Protein AF-A0A3N5KII8-F1 (afdb_monomer)

Solvent-accessible surface area (backbone atoms only — not comparable to full-atom values): 12451 Å² total; per-residue (Å²): 126,67,61,51,74,49,76,79,67,95,60,71,32,81,43,66,69,42,75,47,80,47,78,45,80,48,78,70,75,48,68,50,87,69,40,55,77,58,74,42,82,42,83,49,99,58,15,34,40,37,30,37,74,36,68,76,38,79,44,65,54,26,42,40,39,37,46,72,75,70,85,56,48,64,67,49,44,49,52,45,50,73,50,39,64,62,34,50,48,54,39,49,51,52,50,50,53,52,28,63,75,71,70,50,87,75,55,72,68,54,56,50,53,47,48,51,28,58,48,47,22,50,55,44,25,59,62,32,30,83,77,44,58,54,69,57,21,44,51,54,19,47,52,54,24,46,50,48,44,26,59,51,33,29,76,77,81,26,56,69,55,12,55,52,55,52,32,47,41,43,43,49,34,53,45,52,52,48,51,34,69,73,41,82,97,41,32,69,60,52,52,51,52,53,50,52,52,51,50,51,52,50,49,66,74,44,70,83,60,65,62,68,74,75,69,54,74,76,83,76,85,126

Sequence (222 aa):
LESWRYNFGGAVSQVKDFNLRMTTNFKRIDFPDDTLSPSEKRETAAGWELVWNYKNLVSGFQIGLKMPERLQPGPVAGKISLFAPVSLFFFFFLMLIITTMRGIELHPMNYFFLAAAFFSFHLLVAYLVDHISIHAAFAISSAVSILLVISYLRLVVGLRFAAVEAGLAQLIYLVLFSYAFFLEGFTGLAITIGSILTLFVVMQMTGRIRWADKFAAPPGKH

Mean predicted aligned error: 12.12 Å

Foldseek 3Di:
DFKDWAFQDDAKHKDAFDKDKDDDQDADKDWDPLADAAPDWDADPRYIIGMHTDRIDTGRGIHMIGDPDDPPQQVLLVVLLVCLVVLLVLLVVQVVLVCLVVVNDDDVVLSVQLVVLLVQLSVQLNVCVVVDPSVVSNVVSLVSSLCSQQVSVCVRPRNVCSCPVSSVSSCVSRRVLSVLSVVPPCNVVVSVVSVVVSVVVSCVVCVPPPVCVSPDDDPDDD

Radius of gyration: 26.72 Å; Cα contacts (8 Å, |Δi|>4): 259; chains: 1; bounding box: 51×38×90 Å

Secondary structure (DSSP, 8-state):
--EEEE---SS-EEEEEEEEEEE-S-S--B--TTBPPPSEEEE-SSSEEEEEEEEEEEES-BEEEEPP----HHHHHHHHHHTHHHHHHHHHHHHHHHHHHHT----HHHHHHHHHHHHHHHHHHHHHTTTS-HHHHHHHHHHHHHHHHHHHHHHHT-HHIIIIIIHHHHIIIIIIHHHGGGSTTTHHHHHHHHHHHHHHHHHHHHTT--HHHHHPPPPP--

Structure (mmCIF, N/CA/C/O backbone):
data_AF-A0A3N5KII8-F1
#
_entry.id   AF-A0A3N5KII8-F1
#
loop_
_atom_site.group_PDB
_atom_site.id
_atom_site.type_symbol
_atom_site.label_atom_id
_atom_site.label_alt_id
_atom_site.label_comp_id
_atom_site.label_asym_id
_atom_site.label_entity_id
_atom_site.label_seq_id
_atom_site.pdbx_PDB_ins_code
_atom_site.Cartn_x
_atom_site.Cartn_y
_atom_site.Cartn_z
_atom_site.occupancy
_atom_site.B_iso_or_equiv
_atom_site.auth_seq_id
_atom_site.auth_comp_id
_atom_site.auth_asym_id
_atom_site.auth_atom_id
_atom_site.pdbx_PDB_model_num
ATOM 1 N N . LEU A 1 1 ? 20.808 -0.135 -18.515 1.00 55.31 1 LEU A N 1
ATOM 2 C CA . LEU A 1 1 ? 20.647 0.353 -19.903 1.00 55.31 1 LEU A CA 1
ATOM 3 C C . LEU A 1 1 ? 19.155 0.441 -20.169 1.00 55.31 1 LEU A C 1
ATOM 5 O O . LEU A 1 1 ? 18.521 -0.599 -20.261 1.00 55.31 1 LEU A O 1
ATOM 9 N N . GLU A 1 2 ? 18.602 1.651 -20.178 1.00 64.50 2 GLU A N 1
ATOM 10 C CA . GLU A 1 2 ? 17.148 1.887 -20.275 1.00 64.50 2 GLU A CA 1
ATOM 11 C C . GLU A 1 2 ? 16.658 1.879 -21.730 1.00 64.50 2 GLU A C 1
ATOM 13 O O . GLU A 1 2 ? 15.588 1.364 -22.046 1.00 64.50 2 GLU A O 1
ATOM 18 N N . SER A 1 3 ? 17.478 2.366 -22.661 1.00 75.38 3 SER A N 1
ATOM 19 C CA . SER A 1 3 ? 17.202 2.265 -24.093 1.00 75.38 3 SER A CA 1
ATOM 20 C C . SER A 1 3 ? 18.482 2.052 -24.887 1.00 75.38 3 SER A C 1
ATOM 22 O O . SER A 1 3 ? 19.570 2.454 -24.469 1.00 75.38 3 SER A O 1
ATOM 24 N N . TRP A 1 4 ? 18.344 1.392 -26.033 1.00 82.31 4 TRP A N 1
ATOM 25 C CA . TRP A 1 4 ? 19.369 1.347 -27.066 1.00 82.31 4 TRP A CA 1
ATOM 26 C C . TRP A 1 4 ? 18.917 2.231 -28.222 1.00 82.31 4 TRP A C 1
ATOM 28 O O . TRP A 1 4 ? 17.761 2.147 -28.639 1.00 82.31 4 TRP A O 1
ATOM 38 N N . ARG A 1 5 ? 19.811 3.093 -28.714 1.00 84.25 5 ARG A N 1
ATOM 39 C CA . ARG A 1 5 ? 19.548 3.992 -29.841 1.00 84.25 5 ARG A CA 1
ATOM 40 C C . ARG A 1 5 ? 20.709 3.952 -30.825 1.00 84.25 5 ARG A C 1
ATOM 42 O O . ARG A 1 5 ? 21.869 3.988 -30.421 1.00 84.25 5 ARG A O 1
ATOM 49 N N . TYR A 1 6 ? 20.380 3.927 -32.108 1.00 81.44 6 TYR A N 1
ATOM 50 C CA . TYR A 1 6 ? 21.307 4.078 -33.216 1.00 81.44 6 TYR A CA 1
ATOM 51 C C . TYR A 1 6 ? 20.972 5.365 -33.963 1.00 81.44 6 TYR A C 1
ATOM 53 O O . TYR A 1 6 ? 19.888 5.500 -34.540 1.00 81.44 6 TYR A O 1
ATOM 61 N N . ASN A 1 7 ? 21.898 6.321 -33.911 1.00 82.12 7 ASN A N 1
ATOM 62 C CA . ASN A 1 7 ? 21.738 7.613 -34.557 1.00 82.12 7 ASN A CA 1
ATOM 63 C C . ASN A 1 7 ? 22.384 7.615 -35.950 1.00 82.12 7 ASN A C 1
ATOM 65 O O . ASN A 1 7 ? 23.549 7.254 -36.096 1.00 82.12 7 ASN A O 1
ATOM 69 N N . PHE A 1 8 ? 21.636 8.082 -36.950 1.00 75.69 8 PHE A N 1
ATOM 70 C CA . PHE A 1 8 ? 22.109 8.271 -38.320 1.00 75.69 8 PHE A CA 1
ATOM 71 C C . PHE A 1 8 ? 22.836 9.616 -38.540 1.00 75.69 8 PHE A C 1
ATOM 73 O O . PHE A 1 8 ? 23.448 9.806 -39.592 1.00 75.69 8 PHE A O 1
ATOM 80 N N . GLY A 1 9 ? 22.768 10.570 -37.597 1.00 72.56 9 GLY A N 1
ATOM 81 C CA . GLY A 1 9 ? 23.458 11.869 -37.663 1.00 72.56 9 GLY A CA 1
ATOM 82 C C . GLY A 1 9 ? 22.725 13.016 -36.947 1.00 72.56 9 GLY A C 1
ATOM 83 O O . GLY A 1 9 ? 21.794 12.798 -36.183 1.00 72.56 9 GLY A O 1
ATOM 84 N N . GLY A 1 10 ? 23.180 14.259 -37.143 1.00 57.50 10 GLY A N 1
ATOM 85 C CA . GLY A 1 10 ? 22.786 15.407 -36.307 1.00 57.50 10 GLY A CA 1
ATOM 86 C C . GLY A 1 10 ? 21.470 16.127 -36.645 1.00 57.50 10 GLY A C 1
ATOM 87 O O . GLY A 1 10 ? 21.069 16.975 -35.856 1.00 57.50 10 GLY A O 1
ATOM 88 N N . ALA A 1 11 ? 20.806 15.846 -37.776 1.00 62.78 11 ALA A N 1
ATOM 89 C CA . ALA A 1 11 ? 19.552 16.536 -38.137 1.00 62.78 11 ALA A CA 1
ATOM 90 C C . ALA A 1 11 ? 18.666 15.745 -39.116 1.00 62.78 11 ALA A C 1
ATOM 92 O O . ALA A 1 11 ? 17.621 15.234 -38.736 1.00 62.78 11 ALA A O 1
ATOM 93 N N . VAL A 1 12 ? 19.080 15.631 -40.379 1.00 63.25 12 VAL A N 1
ATOM 94 C CA . VAL A 1 12 ? 18.444 14.801 -41.410 1.00 63.25 12 VAL A CA 1
ATOM 95 C C . VAL A 1 12 ? 19.578 14.179 -42.203 1.00 63.25 12 VAL A C 1
ATOM 97 O O . VAL A 1 12 ? 20.326 14.887 -42.876 1.00 63.25 12 VAL A O 1
ATOM 100 N N . SER A 1 13 ? 19.726 12.865 -42.091 1.00 70.81 13 SER A N 1
ATOM 101 C CA . SER A 1 13 ? 20.785 12.134 -42.780 1.00 70.81 13 SER A CA 1
ATOM 102 C C . SER A 1 13 ? 20.185 11.301 -43.897 1.00 70.81 13 SER A C 1
ATOM 104 O O . SER A 1 13 ? 19.179 10.616 -43.702 1.00 70.81 13 SER A O 1
ATOM 106 N N . GLN A 1 14 ? 20.820 11.343 -45.067 1.00 76.69 14 GLN A N 1
ATOM 107 C CA . GLN A 1 14 ? 20.541 10.386 -46.125 1.00 76.69 14 GLN A CA 1
ATOM 108 C C . GLN A 1 14 ? 21.415 9.152 -45.914 1.00 76.69 14 GLN A C 1
ATOM 110 O O . GLN A 1 14 ? 22.637 9.220 -46.023 1.00 76.69 14 GLN A O 1
ATOM 115 N N . VAL A 1 15 ? 20.777 8.020 -45.640 1.00 76.00 15 VAL A N 1
ATOM 116 C CA . VAL A 1 15 ? 21.429 6.721 -45.499 1.00 76.00 15 VAL A CA 1
ATOM 117 C C . VAL A 1 15 ? 21.009 5.849 -46.673 1.00 76.00 15 VAL A C 1
ATOM 119 O O . VAL A 1 15 ? 19.820 5.722 -46.977 1.00 76.00 15 VAL A O 1
ATOM 122 N N . LYS A 1 16 ? 21.995 5.280 -47.362 1.00 78.81 16 LYS A N 1
ATOM 123 C CA . LYS A 1 16 ? 21.789 4.370 -48.490 1.00 78.81 16 LYS A CA 1
ATOM 124 C C . LYS A 1 16 ? 22.124 2.949 -48.063 1.00 78.81 16 LYS A C 1
ATOM 126 O O . LYS A 1 16 ? 23.071 2.760 -47.304 1.00 78.81 16 LYS A O 1
ATOM 131 N N . ASP A 1 17 ? 21.332 1.995 -48.542 1.00 81.69 17 ASP A N 1
ATOM 132 C CA . ASP A 1 17 ? 21.507 0.554 -48.313 1.00 81.69 17 ASP A CA 1
ATOM 133 C C . ASP A 1 17 ? 21.710 0.174 -46.835 1.00 81.69 17 ASP A C 1
ATOM 135 O O . ASP A 1 17 ? 22.572 -0.629 -46.473 1.00 81.69 17 ASP A O 1
ATOM 139 N N . PHE A 1 18 ? 20.899 0.763 -45.953 1.00 82.31 18 PHE A N 1
ATOM 140 C CA . PHE A 1 18 ? 20.956 0.472 -44.527 1.00 82.31 18 PHE A CA 1
ATOM 141 C C . PHE A 1 18 ? 20.287 -0.863 -44.211 1.00 82.31 18 PHE A C 1
ATOM 143 O O . PHE A 1 18 ? 19.110 -1.067 -44.522 1.00 82.31 18 PHE A O 1
ATOM 150 N N . ASN A 1 19 ? 21.016 -1.733 -43.512 1.00 85.44 19 ASN A N 1
ATOM 151 C CA . ASN A 1 19 ? 20.493 -2.981 -42.981 1.00 85.44 19 ASN A CA 1
ATOM 152 C C . ASN A 1 19 ? 20.908 -3.150 -41.518 1.00 85.44 19 ASN A C 1
ATOM 154 O O . ASN A 1 19 ? 22.096 -3.200 -41.201 1.00 85.44 19 ASN A O 1
ATOM 158 N N . LEU A 1 20 ? 19.918 -3.267 -40.638 1.00 85.00 20 LEU A N 1
ATOM 159 C CA . LEU A 1 20 ? 20.114 -3.620 -39.240 1.00 85.00 20 LEU A CA 1
ATOM 160 C C . LEU A 1 20 ? 19.215 -4.797 -38.890 1.00 85.00 20 LEU A C 1
ATOM 162 O O . LEU A 1 20 ? 17.993 -4.716 -39.013 1.00 85.00 20 LEU A O 1
ATOM 166 N N . ARG A 1 21 ? 19.831 -5.861 -38.375 1.00 88.69 21 ARG A N 1
ATOM 167 C CA . ARG A 1 21 ? 19.142 -6.994 -37.761 1.00 88.69 21 ARG A CA 1
ATOM 168 C C . ARG A 1 21 ? 19.407 -6.972 -36.265 1.00 88.69 21 ARG A C 1
ATOM 170 O O . ARG A 1 21 ? 20.557 -7.041 -35.841 1.00 88.69 21 ARG A O 1
ATOM 177 N N . MET A 1 22 ? 18.343 -6.901 -35.478 1.00 85.62 22 MET A N 1
ATOM 178 C CA . MET A 1 22 ? 18.411 -6.953 -34.025 1.00 85.62 22 MET A CA 1
ATOM 179 C C . MET A 1 22 ? 17.611 -8.146 -33.518 1.00 85.62 22 MET A C 1
ATOM 181 O O . MET A 1 22 ? 16.434 -8.304 -33.837 1.00 85.62 22 MET A O 1
ATOM 185 N N . THR A 1 23 ? 18.254 -8.972 -32.701 1.00 85.94 23 THR A N 1
ATOM 186 C CA . THR A 1 23 ? 17.634 -10.127 -32.050 1.00 85.94 23 THR A CA 1
ATOM 187 C C . THR A 1 23 ? 17.488 -9.853 -30.562 1.00 85.94 23 THR A C 1
ATOM 189 O O . THR A 1 23 ? 18.479 -9.570 -29.887 1.00 85.94 23 THR A O 1
ATOM 192 N N . THR A 1 24 ? 16.270 -9.951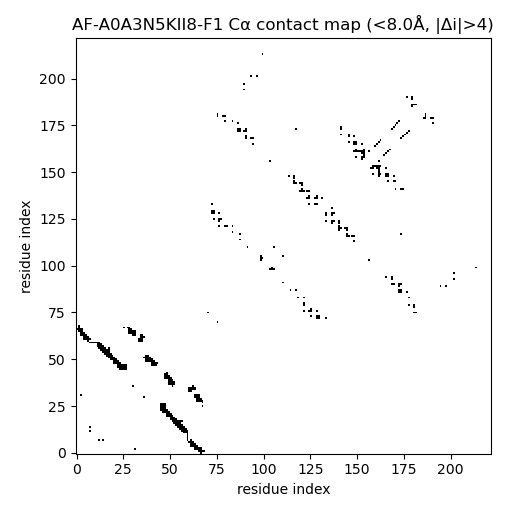 -30.040 1.00 83.31 24 THR A N 1
ATOM 193 C CA . THR A 1 24 ? 15.976 -9.799 -28.615 1.00 83.31 24 THR A CA 1
ATOM 194 C C . THR A 1 24 ? 15.677 -11.154 -27.983 1.00 83.31 24 THR A C 1
ATOM 196 O O . THR A 1 24 ? 15.119 -12.050 -28.614 1.00 83.31 24 THR A O 1
ATOM 199 N N . ASN A 1 25 ? 16.013 -11.298 -26.704 1.00 80.06 25 ASN A N 1
ATOM 200 C CA . ASN A 1 25 ? 15.664 -12.451 -25.869 1.00 80.06 25 ASN A CA 1
ATOM 201 C C . ASN A 1 25 ? 14.482 -12.143 -24.928 1.00 80.06 25 ASN A C 1
ATOM 203 O O . ASN A 1 25 ? 14.381 -12.692 -23.831 1.00 80.06 25 ASN A O 1
ATOM 207 N N . PHE A 1 26 ? 13.616 -11.210 -25.329 1.00 76.81 26 PHE A N 1
ATOM 208 C CA . PHE A 1 26 ? 12.460 -10.766 -24.561 1.00 76.81 26 PHE A CA 1
ATOM 209 C C . PHE A 1 26 ? 11.284 -10.445 -25.480 1.00 76.81 26 PHE A C 1
ATOM 211 O O . PHE A 1 26 ? 11.465 -9.944 -26.589 1.00 76.81 26 PHE A O 1
ATOM 218 N N . LYS A 1 27 ? 10.066 -10.723 -25.000 1.00 74.25 27 LYS A N 1
ATOM 219 C CA . LYS A 1 27 ? 8.827 -10.569 -25.780 1.00 74.25 27 LYS A CA 1
ATOM 220 C C . LYS A 1 27 ? 8.178 -9.188 -25.677 1.00 74.25 27 LYS A C 1
ATOM 222 O O . LYS A 1 27 ? 7.508 -8.775 -26.618 1.00 74.25 27 LYS A O 1
ATOM 227 N N . ARG A 1 28 ? 8.360 -8.473 -24.562 1.00 68.44 28 ARG A N 1
ATOM 228 C CA . ARG A 1 28 ? 7.891 -7.085 -24.419 1.00 68.44 28 ARG A CA 1
ATOM 229 C C . ARG A 1 28 ? 8.892 -6.156 -25.098 1.00 68.44 28 ARG A C 1
ATOM 231 O O . ARG A 1 28 ? 9.982 -5.957 -24.574 1.00 68.44 28 ARG A O 1
ATOM 238 N N . ILE A 1 29 ? 8.522 -5.639 -26.265 1.00 72.06 29 ILE A N 1
ATOM 239 C CA . ILE A 1 29 ? 9.274 -4.625 -27.003 1.00 72.06 29 ILE A CA 1
ATOM 240 C C . ILE A 1 29 ? 8.461 -3.334 -27.023 1.00 72.06 29 ILE A C 1
ATOM 242 O O . ILE A 1 29 ? 7.260 -3.370 -27.279 1.00 72.06 29 ILE A O 1
ATOM 246 N N . ASP A 1 30 ? 9.119 -2.212 -26.759 1.00 73.56 30 ASP A N 1
ATOM 247 C CA . ASP A 1 30 ? 8.547 -0.878 -26.929 1.00 73.56 30 ASP A CA 1
ATOM 248 C C . ASP A 1 30 ? 9.552 0.006 -27.680 1.00 73.56 30 ASP A C 1
ATOM 250 O O . ASP A 1 30 ? 10.770 -0.182 -27.572 1.00 73.56 30 ASP A O 1
ATOM 254 N N . PHE A 1 31 ? 9.045 0.946 -28.469 1.00 80.31 31 PHE A N 1
ATOM 255 C CA . PHE A 1 31 ? 9.846 1.835 -29.306 1.00 80.31 31 PHE A CA 1
ATOM 256 C C . PHE A 1 31 ? 9.790 3.2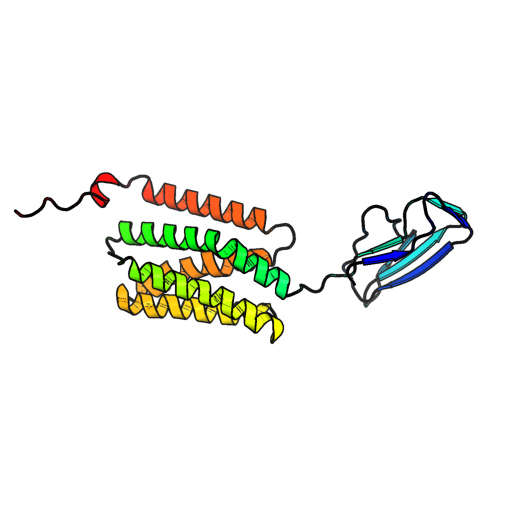48 -28.706 1.00 80.31 31 PHE A C 1
ATOM 258 O O . PHE A 1 31 ? 8.698 3.750 -28.452 1.00 80.31 31 PHE A O 1
ATOM 265 N N . PRO A 1 32 ? 10.935 3.893 -28.409 1.00 76.94 32 PRO A N 1
ATOM 266 C CA . PRO A 1 32 ? 10.945 5.278 -27.948 1.00 76.94 32 PRO A CA 1
ATOM 267 C C . PRO A 1 32 ? 10.319 6.230 -28.970 1.00 76.94 32 PRO A C 1
ATOM 269 O O . PRO A 1 32 ? 10.377 5.975 -30.177 1.00 76.94 32 PRO A O 1
ATOM 272 N N . ASP A 1 33 ? 9.818 7.363 -28.484 1.00 68.94 33 ASP A N 1
ATOM 273 C CA . ASP A 1 33 ? 9.443 8.479 -29.348 1.00 68.94 33 ASP A CA 1
ATOM 274 C C . ASP A 1 33 ? 10.648 8.899 -30.210 1.00 68.94 33 ASP A C 1
ATOM 276 O O . ASP A 1 33 ? 11.809 8.753 -29.802 1.00 68.94 33 ASP A O 1
ATOM 280 N N . ASP A 1 34 ? 10.365 9.364 -31.427 1.00 76.88 34 ASP A N 1
ATOM 281 C CA . ASP A 1 34 ? 11.354 9.737 -32.446 1.00 76.88 34 ASP A CA 1
ATOM 282 C C . ASP A 1 34 ? 12.211 8.578 -32.994 1.00 76.88 34 ASP A C 1
ATOM 284 O O . ASP A 1 34 ? 13.350 8.778 -33.443 1.00 76.88 34 ASP A O 1
ATOM 288 N N . THR A 1 35 ? 11.662 7.355 -33.000 1.00 81.19 35 THR A N 1
ATOM 289 C CA . THR A 1 35 ? 12.320 6.182 -33.593 1.00 81.19 35 THR A CA 1
ATOM 290 C C . THR A 1 35 ? 11.550 5.545 -34.750 1.00 81.19 35 THR A C 1
ATOM 292 O O . THR A 1 35 ? 10.322 5.499 -34.782 1.00 81.19 35 THR A O 1
ATOM 295 N N . LEU A 1 36 ? 12.292 5.030 -35.731 1.00 82.88 36 LEU A N 1
ATOM 296 C CA . LEU A 1 36 ? 11.754 4.281 -36.856 1.00 82.88 36 LEU A CA 1
ATOM 297 C C . LEU A 1 36 ? 11.374 2.873 -36.408 1.00 82.88 36 LEU A C 1
ATOM 299 O O . LEU A 1 36 ? 12.195 2.126 -35.870 1.00 82.88 36 LEU A O 1
ATOM 303 N N . SER A 1 37 ? 10.144 2.478 -36.722 1.00 81.19 37 SER A N 1
ATOM 304 C CA . SER A 1 37 ? 9.716 1.090 -36.575 1.00 81.19 37 SER A CA 1
ATOM 305 C C . SER A 1 37 ? 10.479 0.166 -37.538 1.00 81.19 37 SER A C 1
ATOM 307 O O . SER A 1 37 ? 10.891 0.602 -38.616 1.00 81.19 37 SER A O 1
ATOM 309 N N . PRO A 1 38 ? 10.690 -1.105 -37.164 1.00 85.12 38 PRO A N 1
ATOM 310 C CA . PRO A 1 38 ? 11.321 -2.086 -38.039 1.00 85.12 38 PRO A CA 1
ATOM 311 C C . PRO A 1 38 ? 10.436 -2.383 -39.247 1.00 85.12 38 PRO A C 1
ATOM 313 O O . PRO A 1 38 ? 9.208 -2.416 -39.139 1.00 85.12 38 PRO A O 1
ATOM 316 N N . SER A 1 39 ? 11.086 -2.619 -40.384 1.00 84.38 39 SER A N 1
ATOM 317 C CA . SER A 1 39 ? 10.454 -2.993 -41.650 1.00 84.38 39 SER A CA 1
ATOM 318 C C . SER A 1 39 ? 9.843 -4.393 -41.569 1.00 84.38 39 SER A C 1
ATOM 320 O O . SER A 1 39 ? 8.769 -4.629 -42.111 1.00 84.38 39 SER A O 1
ATOM 322 N N . GLU A 1 40 ? 10.503 -5.305 -40.850 1.00 84.75 40 GLU A N 1
ATOM 323 C CA . GLU A 1 40 ? 10.006 -6.655 -40.588 1.00 84.75 40 GLU A CA 1
ATOM 324 C C . GLU A 1 40 ? 10.103 -6.991 -39.097 1.00 84.75 40 GLU A C 1
ATOM 326 O O . GLU A 1 40 ? 11.090 -6.674 -38.423 1.00 84.75 40 GLU A O 1
ATOM 331 N N . LYS A 1 41 ? 9.066 -7.663 -38.585 1.00 84.81 41 LYS A N 1
ATOM 332 C CA . LYS A 1 41 ? 8.997 -8.185 -37.217 1.00 84.81 41 LYS A CA 1
ATOM 333 C C . LYS A 1 41 ? 8.690 -9.675 -37.276 1.00 84.81 41 LYS A C 1
ATOM 335 O O . LYS A 1 41 ? 7.633 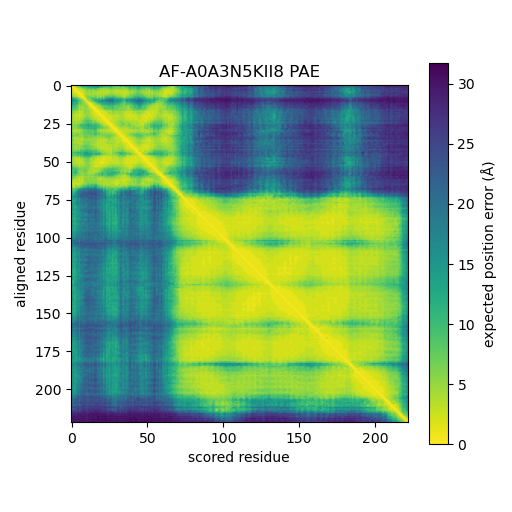-10.058 -37.773 1.00 84.81 41 LYS A O 1
ATOM 340 N N . ARG A 1 42 ? 9.578 -10.508 -36.736 1.00 86.69 42 ARG A N 1
ATOM 341 C CA . ARG A 1 42 ? 9.370 -11.954 -36.623 1.00 86.69 42 ARG A CA 1
ATOM 342 C C . ARG A 1 42 ? 9.497 -12.388 -35.170 1.00 86.69 42 ARG A C 1
ATOM 344 O O . ARG A 1 42 ? 10.522 -12.157 -34.536 1.00 86.69 42 ARG A O 1
ATOM 351 N N . GLU A 1 43 ? 8.457 -13.014 -34.632 1.00 82.19 43 GLU A N 1
ATOM 352 C CA . GLU A 1 43 ? 8.525 -13.597 -33.291 1.00 82.19 43 GLU A CA 1
ATOM 353 C C . GLU A 1 43 ? 9.377 -14.877 -33.331 1.00 82.19 43 GLU A C 1
ATOM 355 O O . GLU A 1 43 ? 9.260 -15.696 -34.246 1.00 82.19 43 GLU A O 1
ATOM 360 N N . THR A 1 44 ? 10.253 -15.046 -32.344 1.00 83.19 44 THR A N 1
ATOM 361 C CA . THR A 1 44 ? 11.084 -16.242 -32.155 1.00 83.19 44 THR A CA 1
ATOM 362 C C . THR A 1 44 ? 10.714 -16.924 -30.836 1.00 83.19 44 THR A C 1
ATOM 364 O O . THR A 1 44 ? 10.017 -16.353 -29.998 1.00 83.19 44 THR A O 1
ATOM 367 N N . ALA A 1 45 ? 11.204 -18.146 -30.602 1.00 79.69 45 ALA A N 1
ATOM 368 C CA . ALA A 1 45 ? 10.925 -18.878 -29.362 1.00 79.69 45 ALA A CA 1
ATOM 369 C C . ALA A 1 45 ? 11.363 -18.120 -28.087 1.00 79.69 45 ALA A C 1
ATOM 371 O O . ALA A 1 45 ? 10.733 -18.273 -27.042 1.00 79.69 45 ALA A O 1
ATOM 372 N N . ALA A 1 46 ? 12.406 -17.284 -28.174 1.00 76.56 46 ALA A N 1
ATOM 373 C CA . ALA A 1 46 ? 12.984 -16.562 -27.038 1.00 76.56 46 ALA A CA 1
ATOM 374 C C . ALA A 1 46 ? 12.690 -15.047 -27.023 1.00 76.56 46 ALA A C 1
ATOM 376 O O . ALA A 1 46 ? 12.976 -14.394 -26.024 1.00 76.56 46 ALA A O 1
ATOM 377 N N . GLY A 1 47 ? 12.120 -14.464 -28.082 1.00 83.94 47 GLY A N 1
ATOM 378 C CA . GLY A 1 47 ? 11.919 -13.013 -28.187 1.00 83.94 47 GLY A CA 1
ATOM 379 C C . GLY A 1 47 ? 11.555 -12.583 -29.603 1.00 83.94 47 GLY A C 1
ATOM 380 O O . GLY A 1 47 ? 10.702 -13.203 -30.231 1.00 83.94 47 GLY A O 1
ATOM 381 N N . TRP A 1 48 ? 12.208 -11.553 -30.134 1.00 84.75 48 TRP A N 1
ATOM 382 C CA . TRP A 1 48 ? 11.912 -11.000 -31.456 1.00 84.75 48 TRP A CA 1
ATOM 383 C C . TRP A 1 48 ? 13.151 -10.910 -32.335 1.00 84.75 48 TRP A C 1
ATOM 385 O O . TRP A 1 48 ? 14.248 -10.608 -31.877 1.00 84.75 48 TRP A O 1
ATOM 395 N N . GLU A 1 49 ? 12.951 -11.114 -33.627 1.00 88.81 49 GLU A N 1
ATOM 396 C CA . GLU A 1 49 ? 13.875 -10.723 -34.677 1.00 88.81 49 GLU A CA 1
ATOM 397 C C . GLU A 1 49 ? 13.277 -9.510 -35.397 1.00 88.81 49 GLU A C 1
ATOM 399 O O . GLU A 1 49 ? 12.180 -9.570 -35.958 1.00 88.81 49 GLU A O 1
ATOM 404 N N . LEU A 1 50 ? 13.980 -8.383 -35.316 1.00 88.00 50 LEU A N 1
ATOM 405 C CA . LEU A 1 50 ? 13.561 -7.097 -35.860 1.00 88.00 50 LEU A CA 1
ATOM 406 C C . LEU A 1 50 ? 14.554 -6.685 -36.946 1.00 88.00 50 LEU A C 1
ATOM 408 O O . LEU A 1 50 ? 15.764 -6.656 -36.703 1.00 88.00 50 LEU A O 1
ATOM 412 N N . VAL A 1 51 ? 14.047 -6.378 -38.139 1.00 87.56 51 VAL A N 1
ATOM 413 C CA . VAL A 1 51 ? 14.873 -5.998 -39.291 1.00 87.56 51 VAL A CA 1
ATOM 414 C C . VAL A 1 51 ? 14.465 -4.619 -39.787 1.00 87.56 51 VAL A C 1
ATOM 416 O O . VAL A 1 51 ? 13.294 -4.366 -40.066 1.00 87.56 51 VAL A O 1
ATOM 419 N N . TRP A 1 52 ? 15.448 -3.735 -39.931 1.00 87.75 52 TRP A N 1
ATOM 420 C CA . TRP A 1 52 ? 15.323 -2.460 -40.630 1.00 87.75 52 TRP A CA 1
ATOM 421 C C . TRP A 1 52 ? 16.101 -2.565 -41.933 1.00 87.75 52 TRP A C 1
ATOM 423 O O . TRP A 1 52 ? 17.323 -2.706 -41.905 1.00 87.75 52 TRP A O 1
ATOM 433 N N . ASN A 1 53 ? 15.397 -2.510 -43.060 1.00 86.75 53 ASN A N 1
ATOM 434 C CA . ASN A 1 53 ? 16.002 -2.593 -44.384 1.00 86.75 53 ASN A CA 1
ATOM 435 C C . ASN A 1 53 ? 15.514 -1.423 -45.240 1.00 86.75 53 ASN A C 1
ATOM 437 O O . ASN A 1 53 ? 14.359 -1.393 -45.666 1.00 86.75 53 ASN A O 1
ATOM 441 N N . TYR A 1 54 ? 16.399 -0.458 -45.484 1.00 82.62 54 TYR A N 1
ATOM 442 C CA . TYR A 1 54 ? 16.085 0.745 -46.246 1.00 82.62 54 TYR A CA 1
ATOM 443 C C . TYR A 1 54 ? 17.108 0.970 -47.361 1.00 82.62 54 TYR A C 1
ATOM 445 O O . TYR A 1 54 ? 18.285 1.203 -47.100 1.00 82.62 54 TYR A O 1
ATOM 453 N N . LYS A 1 55 ? 16.645 0.978 -48.618 1.00 76.69 55 LYS A N 1
ATOM 454 C CA . LYS A 1 55 ? 17.487 1.290 -49.791 1.00 76.69 55 LYS A CA 1
ATOM 455 C C . LYS A 1 55 ? 17.876 2.769 -49.853 1.00 76.69 55 LYS A C 1
ATOM 457 O O . LYS A 1 55 ? 19.019 3.103 -50.135 1.00 76.69 55 LYS A O 1
ATOM 462 N N . ASN A 1 56 ? 16.921 3.653 -49.568 1.00 75.88 56 ASN A N 1
ATOM 463 C CA . ASN A 1 56 ? 17.128 5.094 -49.447 1.00 75.88 56 ASN A CA 1
ATOM 464 C C . ASN A 1 56 ? 16.301 5.596 -48.262 1.00 75.88 56 ASN A C 1
ATOM 466 O O . ASN A 1 56 ? 15.076 5.652 -48.351 1.00 75.88 56 ASN A O 1
ATOM 470 N N . LEU A 1 57 ? 16.963 5.947 -47.163 1.00 77.12 57 LEU A N 1
ATOM 471 C CA . LEU A 1 57 ? 16.336 6.527 -45.981 1.00 77.12 57 LEU A CA 1
ATOM 472 C C . LEU A 1 57 ? 16.787 7.978 -45.844 1.00 77.12 57 LEU A C 1
ATOM 474 O O . LEU A 1 57 ? 17.978 8.241 -45.713 1.00 77.12 57 LEU A O 1
ATOM 478 N N . VAL A 1 58 ? 15.844 8.914 -45.857 1.00 73.12 58 VAL A N 1
ATOM 479 C CA . VAL A 1 58 ? 16.084 10.309 -45.471 1.00 73.12 58 VAL A CA 1
ATOM 480 C C . VAL A 1 58 ? 15.222 10.560 -44.249 1.00 73.12 58 VAL A C 1
ATOM 482 O O . VAL A 1 58 ? 14.001 10.620 -44.355 1.00 73.12 58 VAL A O 1
ATOM 485 N N . SER A 1 59 ? 15.846 10.611 -43.077 1.00 71.31 59 SER A N 1
ATOM 486 C CA . SER A 1 59 ? 15.123 10.707 -41.811 1.00 71.31 59 SER A CA 1
ATOM 487 C C . SER A 1 59 ? 15.950 11.455 -40.773 1.00 71.31 59 SER A C 1
ATOM 489 O O . SER A 1 59 ? 17.173 11.312 -40.726 1.00 71.31 59 SER A O 1
ATOM 491 N N . GLY A 1 60 ? 15.272 12.246 -39.941 1.00 70.25 60 GLY A N 1
ATOM 492 C CA . GLY A 1 60 ? 15.820 12.741 -38.673 1.00 70.25 60 GLY A CA 1
ATOM 493 C C . GLY A 1 60 ? 15.547 11.802 -37.493 1.00 70.25 60 GLY A C 1
ATOM 494 O O . GLY A 1 60 ? 16.093 11.993 -36.412 1.00 70.25 60 GLY A O 1
ATOM 495 N N . PHE A 1 61 ? 14.723 10.770 -37.700 1.00 75.19 61 PHE A N 1
ATOM 496 C CA . PHE A 1 61 ? 14.385 9.775 -36.686 1.00 75.19 61 PHE A CA 1
ATOM 497 C C . PHE A 1 61 ? 15.448 8.685 -36.585 1.00 75.19 61 PHE A C 1
ATOM 499 O O . PHE A 1 61 ? 15.994 8.226 -37.592 1.00 75.19 61 PHE A O 1
ATOM 506 N N . GLN A 1 62 ? 15.707 8.251 -35.356 1.00 82.81 62 GLN A N 1
ATOM 507 C CA . GLN A 1 62 ? 16.719 7.250 -35.019 1.00 82.81 62 GLN A CA 1
ATOM 508 C C . GLN A 1 62 ? 16.129 5.839 -35.091 1.00 82.81 62 GLN A C 1
ATOM 510 O O . GLN A 1 62 ? 14.928 5.670 -35.266 1.00 82.81 62 GLN A O 1
ATOM 515 N N . ILE A 1 63 ? 16.937 4.796 -34.928 1.00 83.56 63 ILE A N 1
ATOM 516 C CA . ILE A 1 63 ? 16.395 3.487 -34.538 1.00 83.56 63 ILE A CA 1
ATOM 517 C C . ILE A 1 63 ? 16.573 3.358 -33.039 1.00 83.56 63 ILE A C 1
ATOM 519 O O . ILE A 1 63 ? 17.656 3.628 -32.526 1.00 83.56 63 ILE A O 1
ATOM 523 N N . GLY A 1 64 ? 15.540 2.928 -32.327 1.00 81.25 64 GLY A N 1
ATOM 524 C CA . GLY A 1 64 ? 15.681 2.661 -30.910 1.00 81.25 64 GLY A CA 1
ATOM 525 C C . GLY A 1 64 ? 14.747 1.580 -30.418 1.00 81.25 64 GLY A C 1
ATOM 526 O O . GLY A 1 64 ? 13.712 1.298 -31.012 1.00 81.25 64 GLY A O 1
ATOM 527 N N . LEU A 1 65 ? 15.148 0.975 -29.312 1.00 83.00 65 LEU A N 1
ATOM 528 C CA . LEU A 1 65 ? 14.368 -0.011 -28.591 1.00 83.00 65 LEU A CA 1
ATOM 529 C C . LEU A 1 65 ? 14.478 0.303 -27.105 1.00 83.00 65 LEU A C 1
ATOM 531 O O . LEU A 1 65 ? 15.589 0.464 -26.582 1.00 83.00 65 LEU A O 1
ATOM 535 N N . LYS A 1 66 ? 13.339 0.386 -26.416 1.00 77.00 66 LYS A N 1
ATOM 536 C CA . LYS A 1 66 ? 13.339 0.384 -24.956 1.00 77.00 66 LYS A CA 1
ATOM 537 C C . LYS A 1 66 ? 13.663 -1.026 -24.491 1.00 77.00 66 LYS A C 1
ATOM 539 O O . LYS A 1 66 ? 13.041 -1.997 -24.928 1.00 77.00 66 LYS A O 1
ATOM 544 N N . MET A 1 67 ? 14.669 -1.137 -23.634 1.00 73.56 67 MET A N 1
ATOM 545 C CA . MET A 1 67 ? 14.970 -2.415 -23.008 1.00 73.56 67 MET A CA 1
ATOM 546 C C . MET A 1 67 ? 13.842 -2.739 -22.021 1.00 73.56 67 MET A C 1
ATOM 548 O O . MET A 1 67 ? 13.341 -1.819 -21.375 1.00 73.56 67 MET A O 1
ATOM 552 N N . PRO A 1 68 ? 13.432 -4.011 -21.871 1.00 62.19 68 PRO A N 1
ATOM 553 C CA . PRO A 1 68 ? 12.480 -4.376 -20.839 1.00 62.19 68 PRO A CA 1
ATOM 554 C C . PRO A 1 68 ? 13.088 -4.005 -19.498 1.00 62.19 68 PRO A C 1
ATOM 556 O O . PRO A 1 68 ? 14.129 -4.542 -19.103 1.00 62.19 68 PRO A O 1
ATOM 559 N N . GLU A 1 69 ? 12.443 -3.085 -18.797 1.00 57.94 69 GLU A N 1
ATOM 560 C CA . GLU A 1 69 ? 12.804 -2.807 -17.424 1.00 57.94 69 GLU A CA 1
ATOM 561 C C . GLU A 1 69 ? 12.476 -4.061 -16.617 1.00 57.94 69 GLU A C 1
ATOM 563 O O . GLU A 1 69 ? 11.326 -4.488 -16.501 1.00 57.94 69 GLU A O 1
ATOM 568 N N . ARG A 1 70 ? 13.507 -4.706 -16.061 1.00 55.31 70 ARG A N 1
ATOM 569 C CA . ARG A 1 70 ? 13.260 -5.542 -14.889 1.00 55.31 70 ARG A CA 1
ATOM 570 C C . ARG A 1 70 ? 12.703 -4.600 -13.839 1.00 55.31 70 ARG A C 1
ATOM 572 O O . ARG A 1 70 ? 13.305 -3.551 -13.629 1.00 55.31 70 ARG A O 1
ATOM 579 N N . LEU A 1 71 ? 11.588 -4.978 -13.218 1.00 54.78 71 LEU A N 1
ATOM 580 C CA . LEU A 1 71 ? 10.974 -4.237 -12.122 1.00 54.78 71 LEU A CA 1
ATOM 581 C C . LEU A 1 71 ? 12.082 -3.898 -11.119 1.00 54.78 71 LEU A C 1
ATOM 583 O O . LEU A 1 71 ? 12.566 -4.790 -10.420 1.00 54.78 71 LEU A O 1
ATOM 587 N N . GLN A 1 72 ? 12.577 -2.657 -11.145 1.00 62.16 72 GLN A N 1
ATOM 588 C CA . GLN A 1 72 ? 13.686 -2.272 -10.288 1.00 62.16 72 GLN A CA 1
ATOM 589 C C . GLN A 1 72 ? 13.110 -2.193 -8.875 1.00 62.16 72 GLN A C 1
ATOM 591 O O . GLN A 1 72 ? 12.197 -1.394 -8.637 1.00 62.16 72 GLN A O 1
ATOM 596 N N . PRO A 1 73 ? 13.581 -3.038 -7.947 1.00 68.25 73 PRO A N 1
ATOM 597 C CA . PRO A 1 73 ? 12.898 -3.186 -6.677 1.00 68.25 73 PRO A CA 1
ATOM 598 C C . PRO A 1 73 ? 12.960 -1.910 -5.825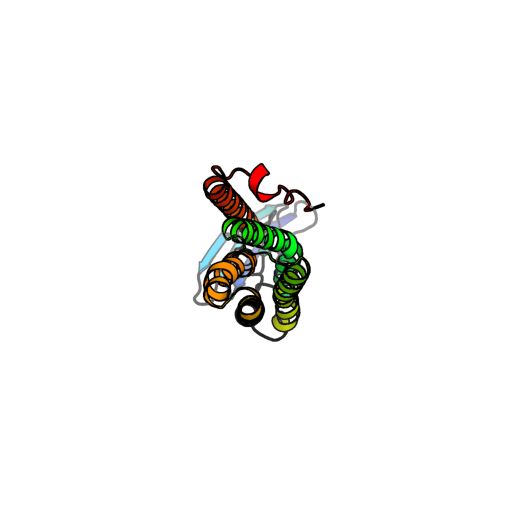 1.00 68.25 73 PRO A C 1
ATOM 600 O O . PRO A 1 73 ? 11.970 -1.545 -5.188 1.00 68.25 73 PRO A O 1
ATOM 603 N N . GLY A 1 74 ? 14.075 -1.176 -5.907 1.00 74.56 74 GLY A N 1
ATOM 604 C CA . GLY A 1 74 ? 14.295 0.088 -5.201 1.00 74.56 74 GLY A CA 1
ATOM 605 C C . GLY A 1 74 ? 13.273 1.187 -5.534 1.00 74.56 74 GLY A C 1
ATOM 606 O O . GLY A 1 74 ? 12.567 1.634 -4.628 1.00 74.56 74 GLY A O 1
ATOM 607 N N . PRO A 1 75 ? 13.123 1.624 -6.803 1.00 78.81 75 PRO A N 1
ATOM 608 C CA . PRO A 1 75 ? 12.143 2.649 -7.176 1.00 78.81 75 PRO A CA 1
ATOM 609 C C . PRO A 1 75 ? 10.698 2.314 -6.783 1.00 78.81 75 PRO A C 1
ATOM 611 O O . PRO A 1 75 ? 9.947 3.206 -6.383 1.00 78.81 75 PRO A O 1
ATOM 614 N N . VAL A 1 76 ? 10.299 1.040 -6.862 1.00 80.75 76 VAL A N 1
ATOM 615 C CA . VAL A 1 76 ? 8.956 0.601 -6.451 1.00 80.75 76 VAL A CA 1
ATOM 616 C C . VAL A 1 76 ? 8.795 0.693 -4.932 1.00 80.75 76 VAL A C 1
ATOM 618 O O . VAL A 1 76 ? 7.824 1.290 -4.467 1.00 80.75 76 VAL A O 1
ATOM 621 N N . ALA A 1 77 ? 9.763 0.201 -4.151 1.00 81.44 77 ALA A N 1
ATOM 622 C CA . ALA A 1 77 ? 9.760 0.329 -2.690 1.00 81.44 77 ALA A CA 1
ATOM 623 C C . ALA A 1 77 ? 9.751 1.801 -2.225 1.00 81.44 77 ALA A C 1
ATOM 625 O O . ALA A 1 77 ? 9.046 2.158 -1.274 1.00 81.44 77 ALA A O 1
ATOM 626 N N . GLY A 1 78 ? 10.471 2.674 -2.937 1.00 83.56 78 GLY A N 1
ATOM 627 C CA . GLY A 1 78 ? 10.468 4.118 -2.704 1.00 83.56 78 GLY A CA 1
ATOM 628 C C . GLY A 1 78 ? 9.092 4.746 -2.932 1.00 83.56 78 GLY A C 1
ATOM 629 O O . GLY A 1 78 ? 8.589 5.455 -2.061 1.00 83.56 78 GLY A O 1
ATOM 630 N N . LYS A 1 79 ? 8.432 4.437 -4.058 1.00 85.06 79 LYS A N 1
ATOM 631 C CA . LYS A 1 79 ? 7.064 4.915 -4.338 1.00 85.06 79 LYS A CA 1
ATOM 632 C C . LYS A 1 79 ? 6.062 4.421 -3.293 1.00 85.06 79 LYS A C 1
ATOM 634 O O . LYS A 1 79 ? 5.291 5.227 -2.783 1.00 85.06 79 LYS A O 1
ATOM 639 N N . ILE A 1 80 ? 6.112 3.138 -2.930 1.00 86.25 80 ILE A N 1
ATOM 640 C CA . ILE A 1 80 ? 5.254 2.566 -1.881 1.00 86.25 80 ILE A CA 1
ATOM 641 C C . ILE A 1 80 ? 5.407 3.358 -0.571 1.00 86.25 80 ILE A C 1
ATOM 643 O O . ILE A 1 80 ? 4.412 3.733 0.043 1.00 86.25 80 ILE A O 1
ATOM 647 N N . SER A 1 81 ? 6.641 3.692 -0.188 1.00 86.88 81 SER A N 1
ATOM 648 C CA . SER A 1 81 ? 6.930 4.447 1.040 1.00 86.88 81 SER A CA 1
ATOM 649 C C . SER A 1 81 ? 6.498 5.913 0.977 1.00 86.88 81 SER A C 1
ATOM 651 O O . SER A 1 81 ? 5.982 6.437 1.961 1.00 86.88 81 SER A O 1
ATOM 653 N N . LEU A 1 82 ? 6.644 6.576 -0.174 1.00 87.56 82 LEU A N 1
ATOM 654 C CA . LEU A 1 82 ? 6.216 7.969 -0.351 1.00 87.56 82 LEU A CA 1
ATOM 655 C C . LEU A 1 82 ? 4.698 8.141 -0.230 1.00 87.56 82 LEU A C 1
ATOM 657 O O . LEU A 1 82 ? 4.232 9.143 0.306 1.00 87.56 82 LEU A O 1
ATOM 661 N N . PHE A 1 83 ? 3.927 7.163 -0.704 1.00 86.00 83 PHE A N 1
ATOM 662 C CA . PHE A 1 83 ? 2.464 7.188 -0.632 1.00 86.00 83 PHE A CA 1
ATOM 663 C C . PHE A 1 83 ? 1.898 6.545 0.644 1.00 86.00 83 PHE A C 1
ATOM 665 O O . PHE A 1 83 ? 0.683 6.586 0.861 1.00 86.00 83 PHE A O 1
ATOM 672 N N . ALA A 1 84 ? 2.757 6.022 1.526 1.00 88.56 84 ALA A N 1
ATOM 673 C CA . ALA A 1 84 ? 2.369 5.458 2.817 1.00 88.56 84 ALA A CA 1
ATOM 674 C C . ALA A 1 84 ? 1.476 6.390 3.665 1.00 88.56 84 ALA A C 1
ATOM 676 O O . ALA A 1 84 ? 0.499 5.891 4.226 1.00 88.56 84 ALA A O 1
ATOM 677 N N . PRO A 1 85 ? 1.709 7.723 3.740 1.00 91.56 85 PRO A N 1
ATOM 678 C CA . PRO A 1 85 ? 0.861 8.616 4.533 1.00 91.56 85 PRO A CA 1
ATOM 679 C C . PRO A 1 85 ? -0.602 8.646 4.074 1.00 91.56 85 PRO A C 1
ATOM 681 O O . PRO A 1 85 ? -1.500 8.716 4.909 1.00 91.56 85 PRO A O 1
ATOM 684 N N . VAL A 1 86 ? -0.855 8.548 2.762 1.00 91.06 86 VAL A N 1
ATOM 685 C CA . VAL A 1 86 ? -2.219 8.534 2.204 1.00 91.06 86 VAL A CA 1
ATOM 686 C C . VAL A 1 86 ? -2.953 7.278 2.653 1.00 91.06 86 VAL A C 1
ATOM 688 O O . VAL A 1 86 ? -4.085 7.335 3.128 1.00 91.06 86 VAL A O 1
ATOM 691 N N . SER A 1 87 ? -2.290 6.131 2.550 1.00 92.25 87 SER A N 1
ATOM 692 C CA . SER A 1 87 ? -2.870 4.880 3.008 1.00 92.25 87 SER A CA 1
ATOM 693 C C . SER A 1 87 ? -3.068 4.845 4.524 1.00 92.25 87 SER A C 1
ATOM 695 O O . SER A 1 87 ? -4.094 4.346 4.989 1.00 92.25 87 SER A O 1
ATOM 697 N N . LEU A 1 88 ? -2.095 5.339 5.290 1.00 94.19 88 LEU A N 1
ATOM 698 C CA . LEU A 1 88 ? -2.177 5.396 6.744 1.00 94.19 88 LEU A CA 1
ATOM 699 C C . LEU A 1 88 ? -3.351 6.277 7.182 1.00 94.19 88 LEU A C 1
ATOM 701 O O . LEU A 1 88 ? -4.068 5.919 8.113 1.00 94.19 88 LEU A O 1
ATOM 705 N N . PHE A 1 89 ? -3.589 7.386 6.475 1.00 94.06 89 PHE A N 1
ATOM 706 C CA . PHE A 1 89 ? -4.747 8.242 6.698 1.00 94.06 89 PHE A CA 1
ATOM 707 C C . PHE A 1 89 ? -6.063 7.472 6.551 1.00 94.06 89 PHE A C 1
ATOM 709 O O . PHE A 1 89 ? -6.876 7.505 7.471 1.00 94.06 89 PHE A O 1
ATOM 716 N N . PHE A 1 90 ? -6.270 6.733 5.455 1.00 92.88 90 PHE A N 1
ATOM 717 C CA . PHE A 1 90 ? -7.498 5.946 5.280 1.00 92.88 90 PHE A CA 1
ATOM 718 C C . PHE A 1 90 ? -7.648 4.846 6.329 1.00 92.88 90 PHE A C 1
ATOM 720 O O . PHE A 1 90 ? -8.745 4.644 6.851 1.00 92.88 90 PHE A O 1
ATOM 727 N N . PHE A 1 91 ? -6.550 4.177 6.682 1.00 94.25 91 PHE A N 1
ATOM 728 C CA . PHE A 1 91 ? -6.546 3.179 7.743 1.00 94.25 91 PHE A CA 1
ATOM 729 C C . PHE A 1 91 ? -6.965 3.787 9.092 1.00 94.25 91 PHE A C 1
ATOM 731 O O . PHE A 1 91 ? -7.879 3.278 9.739 1.00 94.25 91 PHE A O 1
ATOM 738 N N . PHE A 1 92 ? -6.364 4.908 9.498 1.00 94.69 92 PHE A N 1
ATOM 739 C CA . PHE A 1 92 ? -6.721 5.609 10.735 1.00 94.69 92 PHE A CA 1
ATOM 740 C C . PHE A 1 92 ? -8.134 6.158 10.716 1.00 94.69 92 PHE A C 1
ATOM 742 O O . PHE A 1 92 ? -8.844 6.021 11.708 1.00 94.69 92 PHE A O 1
ATOM 749 N N . PHE A 1 93 ? -8.551 6.740 9.598 1.00 92.19 93 PHE A N 1
ATOM 750 C CA . PHE A 1 93 ? -9.902 7.241 9.429 1.00 92.19 93 PHE A CA 1
ATOM 751 C C . PHE A 1 93 ? -10.920 6.116 9.623 1.00 92.19 93 PHE A C 1
ATOM 753 O O . PHE A 1 93 ? -11.821 6.240 10.446 1.00 92.19 93 PHE A O 1
ATOM 760 N N . LEU A 1 94 ? -10.736 4.976 8.955 1.00 91.75 94 LEU A N 1
ATOM 761 C CA . LEU A 1 94 ? -11.640 3.838 9.089 1.00 91.75 94 LEU A CA 1
ATOM 762 C C . LEU A 1 94 ? -11.625 3.252 10.511 1.00 91.75 94 LEU A C 1
ATOM 764 O O . LEU A 1 94 ? -12.687 2.984 11.072 1.00 91.75 94 LEU A O 1
ATOM 768 N N . MET A 1 95 ? -10.449 3.114 11.129 1.00 92.38 95 MET A N 1
ATOM 769 C CA . MET A 1 95 ? -10.324 2.672 12.523 1.00 92.38 95 MET A CA 1
ATOM 770 C C . MET A 1 95 ? -11.046 3.614 13.494 1.00 92.38 95 MET A C 1
ATOM 772 O O . MET A 1 95 ? -11.780 3.151 14.369 1.00 92.38 95 MET A O 1
ATOM 776 N N . LEU A 1 96 ? -10.896 4.927 13.321 1.00 91.06 96 LEU A N 1
ATOM 777 C CA . LEU A 1 96 ? -11.573 5.936 14.130 1.00 91.06 96 LEU A CA 1
ATOM 778 C C . LEU A 1 96 ? -13.090 5.810 14.005 1.00 91.06 96 LEU A C 1
ATOM 780 O O . LEU A 1 96 ? -13.779 5.694 15.012 1.00 91.06 96 LEU A O 1
ATOM 784 N N . ILE A 1 97 ? -13.613 5.736 12.782 1.00 89.81 97 ILE A N 1
ATOM 785 C CA . ILE A 1 97 ? -15.053 5.586 12.547 1.00 89.81 97 ILE A CA 1
ATOM 786 C C . ILE A 1 97 ? -15.594 4.316 13.210 1.00 89.81 97 ILE A C 1
ATOM 788 O O . ILE A 1 97 ? -16.583 4.374 13.942 1.00 89.81 97 ILE A O 1
ATOM 792 N N . ILE A 1 98 ? -14.943 3.170 12.996 1.00 88.50 98 ILE A N 1
ATOM 793 C CA . ILE A 1 98 ? -15.399 1.888 13.543 1.00 88.50 98 ILE A CA 1
ATOM 794 C C . ILE A 1 98 ? -15.366 1.909 15.075 1.00 88.50 98 ILE A C 1
ATOM 796 O O . ILE A 1 98 ? -16.328 1.484 15.721 1.00 88.50 98 ILE A O 1
ATOM 800 N N . THR A 1 99 ? -14.288 2.418 15.672 1.00 89.25 99 THR A N 1
ATOM 801 C CA . THR A 1 99 ? -14.147 2.482 17.134 1.00 89.25 99 THR A CA 1
ATOM 802 C C . THR A 1 99 ? -15.163 3.427 17.768 1.00 89.25 99 THR A C 1
ATOM 804 O O . THR A 1 99 ? -15.832 3.027 18.720 1.00 89.25 99 THR A O 1
ATOM 807 N N . THR A 1 100 ? -15.413 4.602 17.179 1.00 87.25 100 THR A N 1
ATOM 808 C CA . THR A 1 100 ? -16.484 5.517 17.611 1.00 87.25 100 THR A CA 1
ATOM 809 C C . THR A 1 100 ? -17.879 4.892 17.475 1.00 87.25 100 THR A C 1
ATOM 811 O O . THR A 1 100 ? -18.719 5.035 18.370 1.00 87.25 100 THR A O 1
ATOM 814 N N . MET A 1 101 ? -18.147 4.160 16.387 1.00 84.62 101 MET A N 1
ATOM 815 C CA . MET A 1 101 ? -19.425 3.461 16.194 1.00 84.62 101 MET A CA 1
ATOM 816 C C . MET A 1 101 ? -19.638 2.343 17.219 1.00 84.62 101 MET A C 1
ATOM 818 O O . MET A 1 101 ? -20.759 2.158 17.693 1.00 84.62 101 MET A O 1
ATOM 822 N N . ARG A 1 102 ? -18.571 1.630 17.590 1.00 84.06 102 ARG A N 1
ATOM 823 C CA . ARG A 1 102 ? -18.599 0.533 18.569 1.00 84.06 102 ARG A CA 1
ATOM 824 C C . ARG A 1 102 ? -18.446 0.978 20.025 1.00 84.06 102 ARG A C 1
ATOM 826 O O . ARG A 1 102 ? -18.548 0.134 20.908 1.00 84.06 102 ARG A O 1
ATOM 833 N N . GLY A 1 103 ? -18.219 2.268 20.282 1.00 82.94 103 GLY A N 1
ATOM 834 C CA . GLY A 1 103 ? -17.984 2.787 21.635 1.00 82.94 103 GLY A CA 1
ATOM 835 C C . GLY A 1 103 ? -16.672 2.292 22.250 1.00 82.94 103 GLY A C 1
ATOM 836 O O . GLY A 1 103 ? -16.580 2.152 23.463 1.00 82.94 103 GLY A O 1
ATOM 837 N N . ILE A 1 104 ? -15.679 1.980 21.414 1.00 86.12 104 ILE A N 1
ATOM 838 C CA . ILE A 1 104 ? -14.346 1.568 21.851 1.00 86.12 104 ILE A CA 1
ATOM 839 C C . ILE A 1 104 ? -13.491 2.826 21.980 1.00 86.12 104 ILE A C 1
ATOM 841 O O . ILE A 1 104 ? -13.220 3.503 20.989 1.00 86.12 104 ILE A O 1
ATOM 845 N N . GLU A 1 105 ? -13.026 3.116 23.189 1.00 83.19 105 GLU A N 1
ATOM 846 C CA . GLU A 1 105 ? -12.098 4.217 23.431 1.00 83.19 105 GLU A CA 1
ATOM 847 C C . GLU A 1 105 ? -10.660 3.766 23.151 1.00 83.19 105 GLU A C 1
ATOM 849 O O . GLU A 1 105 ? -9.995 3.137 23.974 1.00 83.19 105 GLU A O 1
ATOM 854 N N . LEU A 1 106 ? -10.160 4.076 21.952 1.00 85.81 106 LEU A N 1
ATOM 855 C CA . LEU A 1 106 ? -8.741 3.924 21.642 1.00 85.81 106 LEU A CA 1
ATOM 856 C C . LEU A 1 106 ? -7.978 5.173 22.082 1.00 85.81 106 LEU A C 1
ATOM 858 O O . LEU A 1 106 ? -8.146 6.252 21.518 1.00 85.81 106 LEU A O 1
ATOM 862 N N . HIS A 1 107 ? -7.079 4.998 23.046 1.00 89.62 107 HIS A N 1
ATOM 863 C CA . HIS A 1 107 ? -6.154 6.047 23.457 1.00 89.62 107 HIS A CA 1
ATOM 864 C C . HIS A 1 107 ? -5.253 6.480 22.275 1.00 89.62 107 HIS A C 1
ATOM 866 O O . HIS A 1 107 ? -4.831 5.615 21.500 1.00 89.62 107 HIS A O 1
ATOM 872 N N . PRO A 1 108 ? -4.871 7.769 22.140 1.00 89.69 108 PRO A N 1
ATOM 873 C CA . PRO A 1 108 ? -3.984 8.247 21.068 1.00 89.69 108 PRO A CA 1
ATOM 874 C C . PRO A 1 108 ? -2.670 7.463 20.932 1.00 89.69 108 PRO A C 1
ATOM 876 O O . PRO A 1 108 ? -2.165 7.258 19.830 1.00 89.69 108 PRO A O 1
ATOM 879 N N . MET A 1 109 ? -2.148 6.950 22.048 1.00 92.62 109 MET A N 1
ATOM 880 C CA . MET A 1 109 ? -0.957 6.091 22.051 1.00 92.62 109 MET A CA 1
ATOM 881 C C . MET A 1 109 ? -1.159 4.788 21.259 1.00 92.62 109 MET A C 1
ATOM 883 O O . MET A 1 109 ? -0.236 4.307 20.610 1.00 92.62 109 MET A O 1
ATOM 887 N N . ASN A 1 110 ? -2.374 4.236 21.246 1.00 93.00 110 ASN A N 1
ATOM 888 C CA . ASN A 1 110 ? -2.677 3.028 20.484 1.00 93.00 110 ASN A CA 1
ATOM 889 C C . ASN A 1 110 ? -2.590 3.315 18.981 1.00 93.00 110 ASN A C 1
ATOM 891 O O . ASN A 1 110 ? -2.014 2.522 18.243 1.00 93.00 110 ASN A O 1
ATOM 895 N N . TYR A 1 111 ? -3.082 4.476 18.531 1.00 93.31 111 TYR A N 1
ATOM 896 C CA . TYR A 1 111 ? -2.908 4.921 17.145 1.00 93.31 111 TYR A CA 1
ATOM 897 C C . TYR A 1 111 ? -1.430 5.094 16.793 1.00 93.31 111 TYR A C 1
ATOM 899 O O . TYR A 1 111 ? -1.011 4.671 15.721 1.00 93.31 111 TYR A O 1
ATOM 907 N N . PHE A 1 112 ? -0.611 5.623 17.704 1.00 94.81 112 PHE A N 1
ATOM 908 C CA . PHE A 1 112 ? 0.833 5.720 17.484 1.00 94.81 112 PHE A CA 1
ATOM 909 C C . PHE A 1 112 ? 1.486 4.346 17.251 1.00 94.81 112 PHE A C 1
ATOM 911 O O . PHE A 1 112 ? 2.224 4.171 16.281 1.00 94.81 112 PHE A O 1
ATOM 918 N N . PHE A 1 113 ? 1.163 3.340 18.070 1.00 95.06 113 PHE A N 1
ATOM 919 C CA . PHE A 1 113 ? 1.658 1.974 17.858 1.00 95.06 113 PHE A CA 1
ATOM 920 C C . PHE A 1 113 ? 1.150 1.352 16.554 1.00 95.06 113 PHE A C 1
ATOM 922 O O . PHE A 1 113 ? 1.905 0.658 15.873 1.00 95.06 113 PHE A O 1
ATOM 929 N N . LEU A 1 114 ? -0.097 1.634 16.165 1.00 95.06 114 LEU A N 1
ATOM 930 C CA . LEU A 1 114 ? -0.629 1.206 14.873 1.00 95.06 114 LEU A CA 1
ATOM 931 C C . LEU A 1 114 ? 0.127 1.846 13.698 1.00 95.06 114 LEU A C 1
ATOM 933 O O . LEU A 1 114 ? 0.461 1.138 12.750 1.00 95.06 114 LEU A O 1
ATOM 937 N N . ALA A 1 115 ? 0.467 3.138 13.774 1.00 95.75 115 ALA A N 1
ATOM 938 C CA . ALA A 1 115 ? 1.345 3.783 12.792 1.00 95.75 115 ALA A CA 1
ATOM 939 C C . ALA A 1 115 ? 2.724 3.117 12.753 1.00 95.75 115 ALA A C 1
ATOM 941 O O . ALA A 1 115 ? 3.222 2.821 11.671 1.00 95.75 115 ALA A O 1
ATOM 942 N N . ALA A 1 116 ? 3.338 2.835 13.904 1.00 95.81 116 ALA A N 1
ATOM 943 C CA . ALA A 1 116 ? 4.640 2.171 13.950 1.00 95.81 116 ALA A CA 1
ATOM 944 C C . ALA A 1 116 ? 4.598 0.777 13.294 1.00 95.81 116 ALA A C 1
ATOM 946 O O . ALA A 1 116 ? 5.459 0.445 12.476 1.00 95.81 116 ALA A O 1
ATOM 947 N N . ALA A 1 117 ? 3.556 -0.013 13.572 1.00 95.56 117 ALA A N 1
ATOM 948 C CA . ALA A 1 117 ? 3.331 -1.296 12.910 1.00 95.56 117 ALA A CA 1
ATOM 949 C C . ALA A 1 117 ? 3.114 -1.133 11.395 1.00 95.56 117 ALA A C 1
ATOM 951 O O . ALA A 1 117 ? 3.648 -1.917 10.608 1.00 95.56 117 ALA A O 1
ATOM 952 N N . PHE A 1 118 ? 2.395 -0.096 10.963 1.00 95.12 118 PHE A N 1
ATOM 953 C CA . PHE A 1 118 ? 2.192 0.236 9.551 1.00 95.12 118 PHE A CA 1
ATOM 954 C C . PHE A 1 118 ? 3.507 0.629 8.845 1.00 95.12 118 PHE A C 1
ATOM 956 O O . PHE A 1 118 ? 3.802 0.160 7.745 1.00 95.12 118 PHE A O 1
ATOM 963 N N . PHE A 1 119 ? 4.355 1.437 9.483 1.00 94.81 119 PHE A N 1
ATOM 964 C CA . PHE A 1 119 ? 5.660 1.819 8.934 1.00 94.81 119 PHE A CA 1
ATOM 965 C C . PHE A 1 119 ? 6.679 0.677 8.949 1.00 94.81 119 PHE A C 1
ATOM 967 O O . PHE A 1 119 ? 7.529 0.625 8.061 1.00 94.81 119 PHE A O 1
ATOM 974 N N . SER A 1 120 ? 6.569 -0.280 9.878 1.00 95.81 120 SER A N 1
ATOM 975 C CA . SER A 1 120 ? 7.447 -1.459 9.901 1.00 95.81 120 SER A CA 1
ATOM 976 C C . SER A 1 120 ? 7.408 -2.254 8.588 1.00 95.81 120 SER A C 1
ATOM 978 O O . SER A 1 120 ? 8.444 -2.741 8.145 1.00 95.81 120 SER A O 1
ATOM 980 N N . PHE A 1 121 ? 6.251 -2.302 7.912 1.00 95.81 121 PHE A N 1
ATOM 981 C CA . PHE A 1 121 ? 6.125 -2.884 6.574 1.00 95.81 121 PHE A CA 1
ATOM 982 C C . PHE A 1 121 ? 7.025 -2.178 5.559 1.00 95.81 121 PHE A C 1
ATOM 984 O O . PHE A 1 121 ? 7.786 -2.829 4.853 1.00 95.81 121 PHE A O 1
ATOM 991 N N . HIS A 1 122 ? 6.955 -0.849 5.505 1.00 93.56 122 HIS A N 1
ATOM 992 C CA . HIS A 1 122 ? 7.684 -0.039 4.533 1.00 93.56 122 HIS A CA 1
ATOM 993 C C . HIS A 1 122 ? 9.194 -0.159 4.736 1.00 93.56 122 HIS A C 1
ATOM 995 O O . HIS A 1 122 ? 9.931 -0.381 3.778 1.00 93.56 122 HIS A O 1
ATOM 1001 N N . LEU A 1 123 ? 9.638 -0.095 5.995 1.00 93.12 123 LEU A N 1
ATOM 1002 C CA . LEU A 1 123 ? 11.041 -0.286 6.355 1.00 93.12 123 LEU A CA 1
ATOM 1003 C C . LEU A 1 123 ? 11.523 -1.692 5.988 1.00 93.12 123 LEU A C 1
ATOM 1005 O O . LEU A 1 123 ? 12.564 -1.835 5.353 1.00 93.12 123 LEU A O 1
ATOM 1009 N N . LEU A 1 124 ? 10.762 -2.732 6.341 1.00 94.06 124 LEU A N 1
ATOM 1010 C CA . LEU A 1 124 ? 11.182 -4.104 6.079 1.00 94.06 124 LEU A CA 1
ATOM 1011 C C . LEU A 1 124 ? 11.192 -4.421 4.579 1.00 94.06 124 LEU A C 1
ATOM 1013 O O . LEU A 1 124 ? 12.139 -5.048 4.115 1.00 94.06 124 LEU A O 1
ATOM 1017 N N . VAL A 1 125 ? 10.208 -3.941 3.804 1.00 92.56 125 VAL A N 1
ATOM 1018 C CA . VAL A 1 125 ? 10.234 -4.041 2.334 1.00 92.56 125 VAL A CA 1
ATOM 1019 C C . VAL A 1 125 ? 11.473 -3.344 1.785 1.00 92.56 125 VAL A C 1
ATOM 1021 O O . VAL A 1 125 ? 12.202 -3.973 1.029 1.00 92.56 125 VAL A O 1
ATOM 1024 N N . ALA A 1 126 ? 11.745 -2.098 2.183 1.00 90.12 126 ALA A N 1
ATOM 1025 C CA . ALA A 1 126 ? 12.882 -1.338 1.667 1.00 90.12 126 ALA A CA 1
ATOM 1026 C C . ALA A 1 126 ? 14.225 -2.056 1.879 1.00 90.12 126 ALA A C 1
ATOM 1028 O O . ALA A 1 126 ? 15.072 -2.017 0.996 1.00 90.12 126 ALA A O 1
ATOM 1029 N N . TYR A 1 127 ? 14.400 -2.757 3.003 1.00 89.94 127 TYR A N 1
ATOM 1030 C CA . TYR A 1 127 ? 15.616 -3.528 3.270 1.00 89.94 127 TYR A CA 1
ATOM 1031 C C . TYR A 1 127 ? 15.633 -4.913 2.602 1.00 89.94 127 TYR A C 1
ATOM 1033 O O . TYR A 1 127 ? 16.670 -5.331 2.087 1.00 89.94 127 TYR A O 1
ATOM 1041 N N . LEU A 1 128 ? 14.521 -5.658 2.600 1.00 89.06 128 LEU A N 1
ATOM 1042 C CA . LEU A 1 128 ? 14.494 -7.020 2.044 1.00 89.06 128 LEU A CA 1
ATOM 1043 C C . LEU A 1 128 ? 14.507 -7.041 0.516 1.00 89.06 128 LEU A C 1
ATOM 1045 O O . LEU A 1 128 ? 14.941 -8.038 -0.059 1.00 89.06 128 LEU A O 1
ATOM 1049 N N . VAL A 1 129 ? 14.031 -5.984 -0.143 1.00 87.62 129 VAL A N 1
ATOM 1050 C CA . VAL A 1 129 ? 13.838 -5.982 -1.598 1.00 87.62 129 VAL A CA 1
ATOM 1051 C C . VAL A 1 129 ? 15.138 -6.151 -2.392 1.00 87.62 129 VAL A C 1
ATOM 1053 O O . VAL A 1 129 ? 15.107 -6.661 -3.510 1.00 87.62 129 VAL A O 1
ATOM 1056 N N . ASP A 1 130 ? 16.269 -5.779 -1.791 1.00 84.06 130 ASP A N 1
ATOM 1057 C CA . ASP A 1 130 ? 17.602 -5.936 -2.379 1.00 84.06 130 ASP A CA 1
ATOM 1058 C C . ASP A 1 130 ? 18.233 -7.307 -2.079 1.00 84.06 130 ASP A C 1
ATOM 1060 O O . ASP A 1 130 ? 19.211 -7.698 -2.713 1.00 84.06 130 ASP A O 1
ATOM 1064 N N . HIS A 1 131 ? 17.672 -8.059 -1.128 1.00 85.75 131 HIS A N 1
ATOM 1065 C CA . HIS A 1 131 ? 18.214 -9.341 -0.667 1.00 85.75 131 HIS A CA 1
ATOM 1066 C C . HIS A 1 131 ? 17.430 -10.546 -1.203 1.00 85.75 131 HIS A C 1
ATOM 1068 O O . HIS A 1 131 ? 17.998 -11.621 -1.393 1.00 85.75 131 HIS A O 1
ATOM 1074 N N . ILE A 1 132 ? 16.124 -10.392 -1.437 1.00 89.62 132 ILE A N 1
ATOM 1075 C CA . ILE A 1 132 ? 15.229 -11.453 -1.917 1.00 89.62 132 ILE A CA 1
ATOM 1076 C C . ILE A 1 132 ? 14.271 -10.922 -2.989 1.00 89.62 132 ILE A C 1
ATOM 1078 O O . ILE A 1 132 ? 14.188 -9.723 -3.233 1.00 89.62 132 ILE A O 1
ATOM 1082 N N . SER A 1 133 ? 13.506 -11.810 -3.637 1.00 87.62 133 SER A N 1
ATOM 1083 C CA . SER A 1 133 ? 12.513 -11.380 -4.633 1.00 87.62 133 SER A CA 1
ATOM 1084 C C . SER A 1 133 ? 11.516 -10.371 -4.046 1.00 87.62 133 SER A C 1
ATOM 1086 O O . SER A 1 133 ? 11.043 -10.544 -2.921 1.00 87.62 133 SER A O 1
ATOM 1088 N N . ILE A 1 134 ? 11.140 -9.360 -4.833 1.00 86.75 134 ILE A N 1
ATOM 1089 C CA . ILE A 1 134 ? 10.240 -8.286 -4.391 1.00 86.75 134 ILE A CA 1
ATOM 1090 C C . ILE A 1 134 ? 8.898 -8.806 -3.862 1.00 86.75 134 ILE A C 1
ATOM 1092 O O . ILE A 1 134 ? 8.403 -8.317 -2.852 1.00 86.75 134 ILE A O 1
ATOM 1096 N N . HIS A 1 135 ? 8.328 -9.834 -4.494 1.00 89.94 135 HIS A N 1
ATOM 1097 C CA . HIS A 1 135 ? 7.065 -10.421 -4.048 1.00 89.94 135 HIS A CA 1
ATOM 1098 C C . HIS A 1 135 ? 7.211 -11.150 -2.706 1.00 89.94 135 HIS A C 1
ATOM 1100 O O . HIS A 1 135 ? 6.316 -11.059 -1.869 1.00 89.94 135 HIS A O 1
ATOM 1106 N N . ALA A 1 136 ? 8.346 -11.818 -2.466 1.00 90.75 136 ALA A N 1
ATOM 1107 C CA . ALA A 1 136 ? 8.628 -12.444 -1.176 1.00 90.75 136 ALA A CA 1
ATOM 1108 C C . ALA A 1 136 ? 8.884 -11.398 -0.080 1.00 90.75 136 ALA A C 1
ATOM 1110 O O . ALA A 1 136 ? 8.313 -11.509 1.002 1.00 90.75 136 ALA A O 1
ATOM 1111 N N . ALA A 1 137 ? 9.677 -10.358 -0.372 1.00 92.25 137 ALA A N 1
ATOM 1112 C CA . ALA A 1 137 ? 9.904 -9.232 0.538 1.00 92.25 137 ALA A CA 1
ATOM 1113 C C . ALA A 1 137 ? 8.582 -8.575 0.943 1.00 92.25 137 ALA A C 1
ATOM 1115 O O . ALA A 1 137 ? 8.319 -8.369 2.125 1.00 92.25 137 ALA A O 1
ATOM 1116 N N . PHE A 1 138 ? 7.717 -8.322 -0.037 1.00 93.88 138 PHE A N 1
ATOM 1117 C CA . PHE A 1 138 ? 6.388 -7.773 0.181 1.00 93.88 138 PHE A CA 1
ATOM 1118 C C . PHE A 1 138 ? 5.535 -8.679 1.077 1.00 93.88 138 PHE A C 1
ATOM 1120 O O . PHE A 1 138 ? 5.018 -8.217 2.089 1.00 93.88 138 PHE A O 1
ATOM 1127 N N . ALA A 1 139 ? 5.436 -9.975 0.759 1.00 95.50 139 ALA A N 1
ATOM 1128 C CA . ALA A 1 139 ? 4.625 -10.924 1.520 1.00 95.50 139 ALA A CA 1
ATOM 1129 C C . ALA A 1 139 ? 5.084 -11.065 2.982 1.00 95.50 139 ALA A C 1
ATOM 1131 O O . ALA A 1 139 ? 4.251 -11.041 3.891 1.00 95.50 139 ALA A O 1
ATOM 1132 N N . ILE A 1 140 ? 6.397 -11.167 3.218 1.00 96.31 140 ILE A N 1
ATOM 1133 C CA . ILE A 1 140 ? 6.974 -11.264 4.567 1.00 96.31 140 ILE A CA 1
ATOM 1134 C C . ILE A 1 140 ? 6.669 -9.992 5.358 1.00 96.31 140 ILE A C 1
ATOM 1136 O O . ILE A 1 140 ? 6.140 -10.069 6.467 1.00 96.31 140 ILE A O 1
ATOM 1140 N N . SER A 1 141 ? 6.924 -8.819 4.780 1.00 96.31 141 SER A N 1
ATOM 1141 C CA . SER A 1 141 ? 6.642 -7.540 5.432 1.00 96.31 141 SER A CA 1
ATOM 1142 C C . SER A 1 141 ? 5.161 -7.343 5.723 1.00 96.31 141 SER A C 1
ATOM 1144 O O . SER A 1 141 ? 4.809 -6.853 6.799 1.00 96.31 141 SER A O 1
ATOM 1146 N N . SER A 1 142 ? 4.275 -7.735 4.801 1.00 96.38 142 SER A N 1
ATOM 1147 C CA . SER A 1 142 ? 2.827 -7.666 5.012 1.00 96.38 142 SER A CA 1
ATOM 1148 C C . SER A 1 142 ? 2.406 -8.555 6.175 1.00 96.38 142 SER A C 1
ATOM 1150 O O . SER A 1 142 ? 1.677 -8.100 7.055 1.00 96.38 142 SER A O 1
ATOM 1152 N N . ALA A 1 143 ? 2.896 -9.798 6.213 1.00 97.00 143 ALA A N 1
ATOM 1153 C CA . ALA A 1 143 ? 2.601 -10.733 7.290 1.00 97.00 143 ALA A CA 1
ATOM 1154 C C . ALA A 1 143 ? 3.077 -10.192 8.644 1.00 97.00 143 ALA A C 1
ATOM 1156 O O . ALA A 1 143 ? 2.300 -10.175 9.595 1.00 97.00 143 ALA A O 1
ATOM 1157 N N . VAL A 1 144 ? 4.310 -9.681 8.725 1.00 97.69 144 VAL A N 1
ATOM 1158 C CA . VAL A 1 144 ? 4.863 -9.093 9.956 1.00 97.69 144 VAL A CA 1
ATOM 1159 C C . VAL A 1 144 ? 4.008 -7.920 10.440 1.00 97.69 144 VAL A C 1
ATOM 1161 O O . VAL A 1 144 ? 3.614 -7.891 11.604 1.00 97.69 144 VAL A O 1
ATOM 1164 N N . SER A 1 145 ? 3.658 -6.982 9.559 1.00 97.00 145 SER A N 1
ATOM 1165 C CA . SER A 1 145 ? 2.867 -5.808 9.943 1.00 97.00 145 SER A CA 1
ATOM 1166 C C . SER A 1 145 ? 1.438 -6.167 10.371 1.00 97.00 145 SER A C 1
ATOM 1168 O O . SER A 1 145 ? 0.957 -5.671 11.392 1.00 97.00 145 SER A O 1
ATOM 1170 N N . ILE A 1 146 ? 0.770 -7.077 9.653 1.00 96.12 146 ILE A N 1
ATOM 1171 C CA . ILE A 1 146 ? -0.560 -7.577 10.032 1.00 96.12 146 ILE A CA 1
ATOM 1172 C C . ILE A 1 146 ? -0.498 -8.289 11.387 1.00 96.12 146 ILE A C 1
ATOM 1174 O O . ILE A 1 146 ? -1.339 -8.037 12.250 1.00 96.12 146 ILE A O 1
ATOM 1178 N N . LEU A 1 147 ? 0.508 -9.139 11.613 1.00 96.50 147 LEU A N 1
ATOM 1179 C CA . LEU A 1 147 ? 0.688 -9.830 12.889 1.00 96.50 147 LEU A CA 1
ATOM 1180 C C . LEU A 1 147 ? 0.933 -8.849 14.040 1.00 96.50 147 LEU A C 1
ATOM 1182 O O . LEU A 1 147 ? 0.368 -9.039 15.117 1.00 96.50 147 LEU A O 1
ATOM 1186 N N . LEU A 1 148 ? 1.709 -7.784 13.827 1.00 96.12 148 LEU A N 1
ATOM 1187 C CA . LEU A 1 148 ? 1.917 -6.733 14.828 1.00 96.12 148 LEU A CA 1
ATOM 1188 C C . LEU A 1 148 ? 0.603 -6.024 15.185 1.00 96.12 148 LEU A C 1
ATOM 1190 O O . LEU A 1 148 ? 0.280 -5.897 16.365 1.00 96.12 148 LE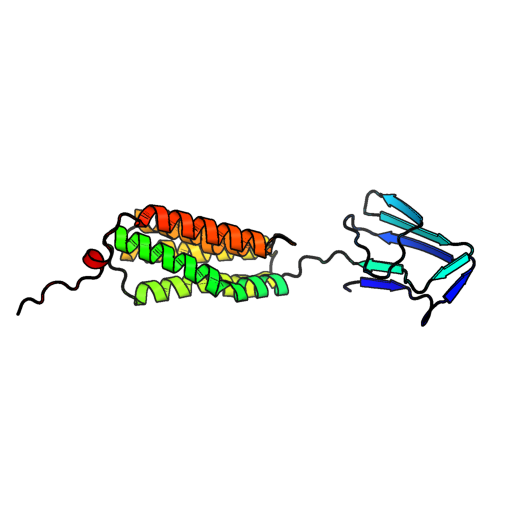U A O 1
ATOM 1194 N N . VAL A 1 149 ? -0.200 -5.634 14.190 1.00 95.44 149 VAL A N 1
ATOM 1195 C CA . VAL A 1 149 ? -1.493 -4.970 14.432 1.00 95.44 149 VAL A CA 1
ATOM 1196 C C . VAL A 1 149 ? -2.485 -5.893 15.139 1.00 95.44 149 VAL A C 1
ATOM 1198 O O . VAL A 1 149 ? -3.085 -5.496 16.141 1.00 95.44 149 VAL A O 1
ATOM 1201 N N . ILE A 1 150 ? -2.637 -7.134 14.666 1.00 94.88 150 ILE A N 1
ATOM 1202 C CA . ILE A 1 150 ? -3.565 -8.1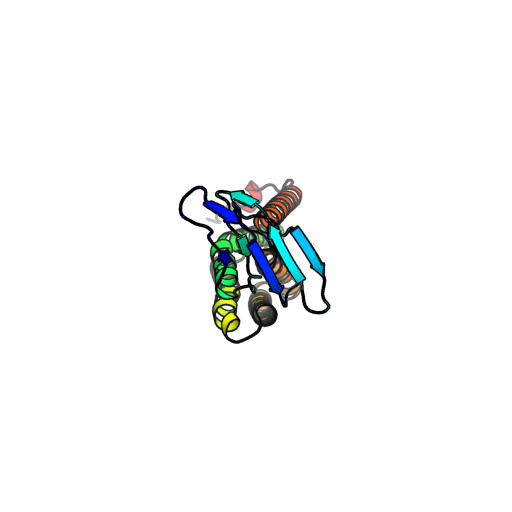03 15.264 1.00 94.88 150 ILE A CA 1
ATOM 1203 C C . ILE A 1 150 ? -3.130 -8.457 16.689 1.00 94.88 150 ILE A C 1
ATOM 1205 O O . ILE A 1 150 ? -3.963 -8.481 17.595 1.00 94.88 150 ILE A O 1
ATOM 1209 N N . SER A 1 151 ? -1.840 -8.725 16.912 1.00 94.69 151 SER A N 1
ATOM 1210 C CA . SER A 1 151 ? -1.333 -9.099 18.239 1.00 94.69 151 SER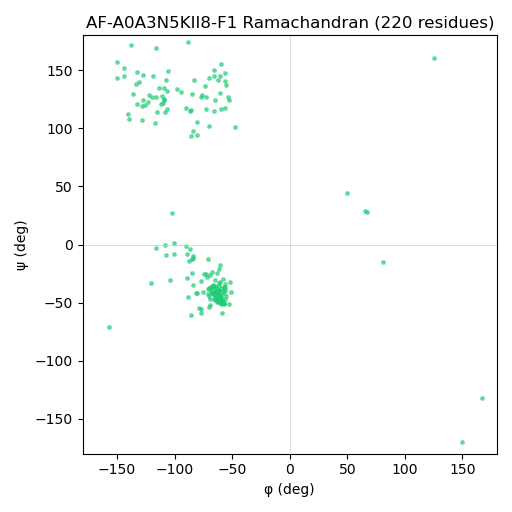 A CA 1
ATOM 1211 C C . SER A 1 151 ? -1.501 -7.975 19.259 1.00 94.69 151 SER A C 1
ATOM 1213 O O . SER A 1 151 ? -1.925 -8.248 20.383 1.00 94.69 151 SER A O 1
ATOM 1215 N N . TYR A 1 152 ? -1.253 -6.726 18.862 1.00 94.19 152 TYR A N 1
ATOM 1216 C CA . TYR A 1 152 ? -1.422 -5.567 19.729 1.00 94.19 152 TYR A CA 1
ATOM 1217 C C . TYR A 1 152 ? -2.899 -5.283 20.032 1.00 94.19 152 TYR A C 1
ATOM 1219 O O . TYR A 1 152 ? -3.296 -5.236 21.196 1.00 94.19 152 TYR A O 1
ATOM 1227 N N . LEU A 1 153 ? -3.758 -5.175 19.011 1.00 92.69 153 LEU A N 1
ATOM 1228 C CA . LEU A 1 153 ? -5.179 -4.870 19.228 1.00 92.69 153 LEU A CA 1
ATOM 1229 C C . LEU A 1 153 ? -5.939 -5.994 19.931 1.00 92.69 153 LEU A C 1
ATOM 1231 O O . LEU A 1 153 ? -6.938 -5.728 20.605 1.00 92.69 153 LEU A O 1
ATOM 1235 N N . ARG A 1 154 ? -5.453 -7.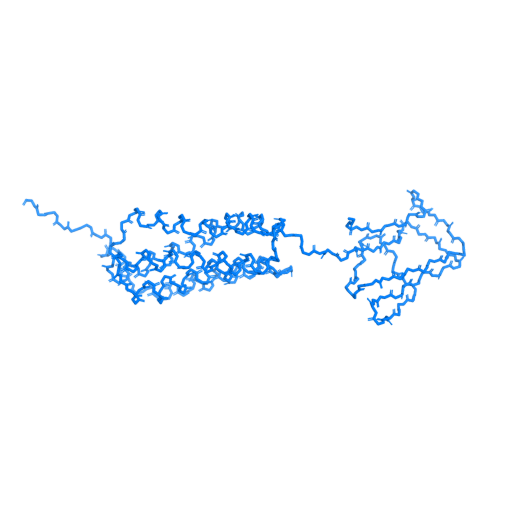239 19.845 1.00 93.19 154 ARG A N 1
ATOM 1236 C CA . ARG A 1 154 ? -5.971 -8.342 20.658 1.00 93.19 154 ARG A CA 1
ATOM 1237 C C . ARG A 1 154 ? -5.874 -8.025 22.152 1.00 93.19 154 ARG A C 1
ATOM 1239 O O . ARG A 1 154 ? -6.782 -8.405 22.881 1.00 93.19 154 ARG A O 1
ATOM 1246 N N . LEU A 1 155 ? -4.799 -7.366 22.591 1.00 89.44 155 LEU A N 1
ATOM 1247 C CA . LEU A 1 155 ? -4.575 -7.006 23.996 1.00 89.44 155 LEU A CA 1
ATOM 1248 C C . LEU A 1 155 ? -5.411 -5.796 24.431 1.00 89.44 155 LEU A C 1
ATOM 1250 O O . LEU A 1 155 ? -5.802 -5.721 25.589 1.00 89.44 155 LEU A O 1
ATOM 1254 N N . VAL A 1 156 ? -5.684 -4.866 23.513 1.00 88.19 156 VAL A N 1
ATOM 1255 C CA . VAL A 1 156 ? -6.360 -3.596 23.825 1.00 88.19 156 VAL A CA 1
ATOM 1256 C C . VAL A 1 156 ? -7.885 -3.707 23.750 1.00 88.19 156 VAL A C 1
ATOM 1258 O O . VAL A 1 156 ? -8.583 -3.193 24.615 1.00 88.19 156 VAL A O 1
ATOM 1261 N N . VAL A 1 157 ? -8.411 -4.350 22.704 1.00 86.56 157 VAL A N 1
ATOM 1262 C CA . VAL A 1 157 ? -9.853 -4.359 22.381 1.00 86.56 157 VAL A CA 1
ATOM 1263 C C . VAL A 1 157 ? -10.425 -5.778 22.360 1.00 86.56 157 VAL A C 1
ATOM 1265 O O . VAL A 1 157 ? -11.584 -5.995 22.705 1.00 86.56 157 VAL A O 1
ATOM 1268 N N . GLY A 1 158 ? -9.619 -6.758 21.944 1.00 88.94 158 GLY A N 1
ATOM 1269 C CA . GLY A 1 158 ? -10.000 -8.168 21.879 1.00 88.94 158 GLY A CA 1
ATOM 1270 C C . GLY A 1 158 ? -9.798 -8.797 20.498 1.00 88.94 158 GLY A C 1
ATOM 1271 O O . GLY A 1 158 ? -9.702 -8.122 19.472 1.00 88.94 158 GLY A O 1
ATOM 1272 N N . LEU A 1 159 ? -9.741 -10.133 20.465 1.00 86.56 159 LEU A N 1
ATOM 1273 C CA . LEU A 1 159 ? -9.307 -10.892 19.285 1.00 86.56 159 LEU A CA 1
ATOM 1274 C C . LEU A 1 159 ? -10.229 -10.734 18.066 1.00 86.56 159 LEU A C 1
ATOM 1276 O O . LEU A 1 159 ? -9.737 -10.631 16.947 1.00 86.56 159 LEU A O 1
ATOM 1280 N N . ARG A 1 160 ? -11.555 -10.708 18.263 1.00 87.12 160 ARG A N 1
ATOM 1281 C CA . ARG A 1 160 ? -12.522 -10.608 17.150 1.00 87.12 160 ARG A CA 1
ATOM 1282 C C . ARG A 1 160 ? -12.380 -9.288 16.396 1.00 87.12 160 ARG A C 1
ATOM 1284 O O . ARG A 1 160 ? -12.321 -9.289 15.173 1.00 87.12 160 ARG A O 1
ATOM 1291 N N . PHE A 1 161 ? -12.292 -8.182 17.133 1.00 89.62 161 PHE A N 1
ATOM 1292 C CA . PHE A 1 161 ? -12.075 -6.853 16.565 1.00 89.62 161 PHE A CA 1
ATOM 1293 C C . PHE A 1 161 ? -10.714 -6.766 15.867 1.00 89.62 161 PHE A C 1
ATOM 1295 O O . PHE A 1 161 ? -10.628 -6.326 14.723 1.00 89.62 161 PHE A O 1
ATOM 1302 N N . ALA A 1 162 ? -9.663 -7.254 16.532 1.00 87.81 162 ALA A N 1
ATOM 1303 C CA . ALA A 1 162 ? -8.304 -7.214 16.011 1.00 87.81 162 ALA A CA 1
ATOM 1304 C C . ALA A 1 162 ? -8.148 -8.003 14.704 1.00 87.81 162 ALA A C 1
ATOM 1306 O O . ALA A 1 162 ? -7.601 -7.484 13.738 1.00 87.81 162 ALA A O 1
ATOM 1307 N N . ALA A 1 163 ? -8.644 -9.242 14.653 1.00 88.31 163 ALA A N 1
ATOM 1308 C CA . ALA A 1 163 ? -8.475 -10.106 13.489 1.00 88.31 163 ALA A CA 1
ATOM 1309 C C . ALA A 1 163 ? -9.379 -9.708 12.316 1.00 88.31 163 ALA A C 1
ATOM 1311 O O . ALA A 1 163 ? -8.933 -9.732 11.172 1.00 88.31 163 ALA A O 1
ATOM 1312 N N . VAL A 1 164 ? -10.638 -9.347 12.589 1.00 90.19 164 VAL A N 1
ATOM 1313 C CA . VAL A 1 164 ? -11.609 -9.049 11.530 1.00 90.19 164 VAL A CA 1
ATOM 1314 C C . VAL A 1 164 ? -11.491 -7.601 11.086 1.00 90.19 164 VAL A C 1
ATOM 1316 O O . VAL A 1 164 ? -11.191 -7.351 9.930 1.00 90.19 164 VAL A O 1
ATOM 1319 N N . GLU A 1 165 ? -11.701 -6.631 11.971 1.00 91.19 165 GLU A N 1
ATOM 1320 C CA . GLU A 1 165 ? -11.829 -5.234 11.541 1.00 91.19 165 GLU A CA 1
ATOM 1321 C C . GLU A 1 165 ? -10.470 -4.614 11.260 1.00 91.19 165 GLU A C 1
ATOM 1323 O O . GLU A 1 165 ? -10.221 -4.150 10.149 1.00 91.19 165 GLU A O 1
ATOM 1328 N N . ALA A 1 166 ? -9.561 -4.674 12.231 1.00 91.38 166 ALA A N 1
ATOM 1329 C CA . ALA A 1 166 ? -8.235 -4.103 12.049 1.00 91.38 166 ALA A CA 1
ATOM 1330 C C . ALA A 1 166 ? -7.382 -4.919 11.072 1.00 91.38 166 ALA A C 1
ATOM 1332 O O . ALA A 1 166 ? -6.681 -4.336 10.253 1.00 91.38 166 ALA A O 1
ATOM 1333 N N . GLY A 1 167 ? -7.472 -6.251 11.111 1.00 92.31 167 GLY A N 1
ATOM 1334 C CA . GLY A 1 167 ? -6.788 -7.133 10.167 1.00 92.31 167 GLY A CA 1
ATOM 1335 C C . GLY A 1 167 ? -7.233 -6.910 8.720 1.00 92.31 167 GLY A C 1
ATOM 1336 O O . GLY A 1 167 ? -6.377 -6.752 7.850 1.00 92.31 167 GLY A O 1
ATOM 1337 N N . LEU A 1 168 ? -8.545 -6.825 8.451 1.00 93.12 168 LEU A N 1
ATOM 1338 C CA . LEU A 1 168 ? -9.044 -6.518 7.103 1.00 93.12 168 LEU A CA 1
ATOM 1339 C C . LEU A 1 168 ? -8.705 -5.090 6.681 1.00 93.12 168 LEU A C 1
ATOM 1341 O O . LEU A 1 168 ? -8.295 -4.888 5.542 1.00 93.12 168 LEU A O 1
ATOM 1345 N N . ALA A 1 169 ? -8.829 -4.108 7.577 1.00 93.25 169 ALA A N 1
ATOM 1346 C CA . ALA A 1 169 ? -8.447 -2.732 7.275 1.00 93.25 169 ALA A CA 1
ATOM 1347 C C . ALA A 1 169 ? -6.952 -2.635 6.936 1.00 93.25 169 ALA A C 1
ATOM 1349 O O . ALA A 1 169 ? -6.595 -2.024 5.933 1.00 93.25 169 ALA A O 1
ATOM 1350 N N . GLN A 1 170 ? -6.081 -3.288 7.710 1.00 94.88 170 GLN A N 1
ATOM 1351 C CA . GLN A 1 170 ? -4.650 -3.369 7.422 1.00 94.88 170 GLN A CA 1
ATOM 1352 C C . GLN A 1 170 ? -4.416 -4.078 6.083 1.00 94.88 170 GLN A C 1
ATOM 1354 O O . GLN A 1 170 ? -3.645 -3.603 5.265 1.00 94.88 170 GLN A O 1
ATOM 1359 N N . LEU A 1 171 ? -5.099 -5.186 5.802 1.00 95.00 171 LEU A N 1
ATOM 1360 C CA . LEU A 1 171 ? -4.944 -5.897 4.535 1.00 95.00 171 LEU A CA 1
ATOM 1361 C C . LEU A 1 171 ? -5.354 -5.024 3.336 1.00 95.00 171 LEU A C 1
ATOM 1363 O O . LEU A 1 171 ? -4.629 -4.956 2.351 1.00 95.00 171 LEU A O 1
ATOM 1367 N N . ILE A 1 172 ? -6.472 -4.308 3.419 1.00 92.75 172 ILE A N 1
ATOM 1368 C CA . ILE A 1 172 ? -6.950 -3.448 2.331 1.00 92.75 172 ILE A CA 1
ATOM 1369 C C . ILE A 1 172 ? -6.049 -2.220 2.172 1.00 92.75 172 ILE A C 1
ATOM 1371 O O . ILE A 1 172 ? -5.552 -1.951 1.078 1.00 92.75 172 ILE A O 1
ATOM 1375 N N . TYR A 1 173 ? -5.829 -1.477 3.255 1.00 93.19 173 TYR A N 1
ATOM 1376 C CA . TYR A 1 173 ? -5.120 -0.209 3.172 1.00 93.19 173 TYR A CA 1
ATOM 1377 C C . TYR A 1 173 ? -3.615 -0.404 3.129 1.00 93.19 173 TYR A C 1
ATOM 1379 O O . TYR A 1 173 ? -2.994 0.207 2.295 1.00 93.19 173 TYR A O 1
ATOM 1387 N N . LEU A 1 174 ? -2.994 -1.287 3.904 1.00 94.06 174 LEU A N 1
ATOM 1388 C CA . LEU A 1 174 ? -1.557 -1.524 3.743 1.00 94.06 174 LEU A CA 1
ATOM 1389 C C . LEU A 1 174 ? -1.274 -2.397 2.512 1.00 94.06 174 LEU A C 1
ATOM 1391 O O . LEU A 1 174 ? -0.563 -1.987 1.604 1.00 94.06 174 LEU A O 1
ATOM 1395 N N . VAL A 1 175 ? -1.822 -3.614 2.461 1.00 94.19 175 VAL A N 1
ATOM 1396 C CA . VAL A 1 175 ? -1.360 -4.626 1.495 1.00 94.19 175 VAL A CA 1
ATOM 1397 C C . VAL A 1 175 ? -1.898 -4.364 0.090 1.00 94.19 175 VAL A C 1
ATOM 1399 O O . VAL A 1 175 ? -1.105 -4.238 -0.838 1.00 94.19 175 VAL A O 1
ATOM 1402 N N . LEU A 1 176 ? -3.215 -4.255 -0.104 1.00 91.75 176 LEU A N 1
ATOM 1403 C CA . LEU A 1 176 ? -3.779 -4.052 -1.450 1.00 91.75 176 LEU A CA 1
ATOM 1404 C C . LEU A 1 176 ? -3.359 -2.702 -2.037 1.00 91.75 176 LEU A C 1
ATOM 1406 O O . LEU A 1 176 ? -3.008 -2.629 -3.215 1.00 91.75 176 LEU A O 1
ATOM 1410 N N . PHE A 1 177 ? -3.347 -1.649 -1.222 1.00 91.69 177 PHE A N 1
ATOM 1411 C CA . PHE A 1 177 ? -2.890 -0.333 -1.660 1.00 91.69 177 PHE A CA 1
ATOM 1412 C C . PHE A 1 177 ? -1.418 -0.353 -2.078 1.00 91.69 177 PHE A C 1
ATOM 1414 O O . PHE A 1 177 ? -1.088 0.111 -3.167 1.00 91.69 177 PHE A O 1
ATOM 1421 N N . SER A 1 178 ? -0.519 -0.916 -1.259 1.00 91.44 178 SER A N 1
ATOM 1422 C CA . SER A 1 178 ? 0.895 -1.019 -1.629 1.00 91.44 178 SER A CA 1
ATOM 1423 C C . SER A 1 178 ? 1.096 -1.940 -2.835 1.00 91.44 178 SER A C 1
ATOM 1425 O O . SER A 1 178 ? 1.990 -1.700 -3.644 1.00 91.44 178 SER A O 1
ATOM 1427 N N . TYR A 1 179 ? 0.241 -2.951 -3.017 1.00 90.31 179 TYR A N 1
ATOM 1428 C CA . TYR A 1 179 ? 0.283 -3.824 -4.187 1.00 90.31 179 TYR A CA 1
ATOM 1429 C C . TYR A 1 179 ? -0.134 -3.100 -5.481 1.00 90.31 179 TYR A C 1
ATOM 1431 O O . TYR A 1 179 ? 0.356 -3.435 -6.557 1.00 90.31 179 TYR A O 1
ATOM 1439 N N . ALA A 1 180 ? -0.957 -2.047 -5.409 1.00 89.19 180 ALA A N 1
ATOM 1440 C CA . ALA A 1 180 ? -1.332 -1.247 -6.58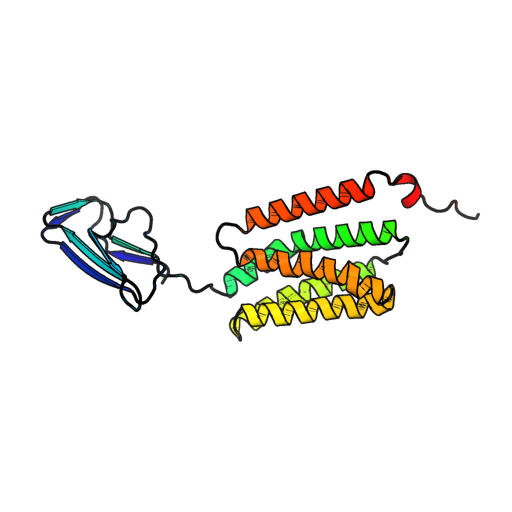0 1.00 89.19 180 ALA A CA 1
ATOM 1441 C C . ALA A 1 180 ? -0.130 -0.567 -7.270 1.00 89.19 180 ALA A C 1
ATOM 1443 O O . ALA A 1 180 ? -0.193 -0.252 -8.460 1.00 89.19 180 ALA A O 1
ATOM 1444 N N . PHE A 1 181 ? 0.993 -0.383 -6.564 1.00 86.38 181 PHE A N 1
ATOM 1445 C CA . PHE A 1 181 ? 2.243 0.130 -7.142 1.00 86.38 181 PHE A CA 1
ATOM 1446 C C . PHE A 1 181 ? 2.950 -0.862 -8.071 1.00 86.38 181 PHE A C 1
ATOM 1448 O O . PHE A 1 181 ? 3.842 -0.460 -8.813 1.00 86.38 181 PHE A O 1
ATOM 1455 N N . PHE A 1 182 ? 2.538 -2.132 -8.072 1.00 84.81 182 PHE A N 1
ATOM 1456 C CA . PHE A 1 182 ? 3.004 -3.129 -9.035 1.00 84.81 182 PHE A CA 1
ATOM 1457 C C . PHE A 1 182 ? 2.209 -3.096 -10.349 1.00 84.81 182 PHE A C 1
ATOM 1459 O O . PHE A 1 182 ? 2.629 -3.708 -11.329 1.00 84.81 182 PHE A O 1
ATOM 1466 N N . LEU A 1 183 ? 1.070 -2.392 -10.391 1.00 81.31 183 LEU A N 1
ATOM 1467 C CA . LEU A 1 183 ? 0.251 -2.237 -11.592 1.00 81.31 183 LEU A CA 1
ATOM 1468 C C . LEU A 1 183 ? 0.763 -1.058 -12.429 1.00 81.31 183 LEU A C 1
ATOM 1470 O O . LEU A 1 183 ? 0.372 0.092 -12.214 1.00 81.31 183 LEU A O 1
ATOM 1474 N N . GLU A 1 184 ? 1.635 -1.350 -13.395 1.00 69.94 184 GLU A N 1
ATOM 1475 C CA . GLU A 1 184 ? 2.165 -0.362 -14.343 1.00 69.94 184 GLU A CA 1
ATOM 1476 C C . GLU A 1 184 ? 1.024 0.401 -15.046 1.00 69.94 184 GLU A C 1
ATOM 1478 O O . GLU A 1 184 ? 0.100 -0.194 -15.596 1.00 69.94 184 GLU A O 1
ATOM 1483 N N . GLY A 1 185 ? 1.066 1.738 -14.997 1.00 75.00 185 GLY A N 1
ATOM 1484 C CA . GLY A 1 185 ? 0.103 2.624 -15.669 1.00 75.00 185 GLY A CA 1
ATOM 1485 C C . GLY A 1 185 ? -1.240 2.842 -14.955 1.00 75.00 185 GLY A C 1
ATOM 1486 O O . GLY A 1 185 ? -1.924 3.814 -15.263 1.00 75.00 185 GLY A O 1
ATOM 1487 N N . PHE A 1 186 ? -1.603 2.018 -13.965 1.00 81.19 186 PHE A N 1
ATOM 1488 C CA . PHE A 1 186 ? -2.915 2.091 -13.296 1.00 81.19 186 PHE A CA 1
ATOM 1489 C C . PHE A 1 186 ? -2.859 2.453 -11.810 1.00 81.19 186 PHE A C 1
ATOM 1491 O O . PHE A 1 186 ? -3.909 2.620 -11.193 1.00 81.19 186 PHE A O 1
ATOM 1498 N N . THR A 1 187 ? -1.671 2.616 -11.223 1.00 83.44 187 THR A N 1
ATOM 1499 C CA . THR A 1 187 ? -1.502 2.880 -9.784 1.00 83.44 187 THR A CA 1
ATOM 1500 C C . THR A 1 187 ? -2.336 4.063 -9.287 1.00 83.44 187 THR A C 1
ATOM 1502 O O . THR A 1 187 ? -3.093 3.920 -8.330 1.00 83.44 187 THR A O 1
ATOM 1505 N N . GLY A 1 188 ? -2.243 5.220 -9.954 1.00 81.50 188 GLY A N 1
ATOM 1506 C CA . GLY A 1 188 ? -3.002 6.413 -9.565 1.00 81.50 188 GLY A CA 1
ATOM 1507 C C . GLY A 1 188 ? -4.511 6.181 -9.632 1.00 81.50 188 GLY A C 1
ATOM 1508 O O . GLY A 1 188 ? -5.221 6.472 -8.675 1.00 81.50 188 GLY A O 1
ATOM 1509 N N . LEU A 1 189 ? -4.988 5.565 -10.719 1.00 85.88 189 LEU A N 1
ATOM 1510 C CA . LEU A 1 189 ? -6.403 5.248 -10.903 1.00 85.88 189 LEU A CA 1
ATOM 1511 C C . LEU A 1 189 ? -6.915 4.280 -9.825 1.00 85.88 189 LEU A C 1
ATOM 1513 O O . LEU A 1 189 ? -7.970 4.519 -9.243 1.00 85.88 189 LEU A O 1
ATOM 1517 N N . ALA A 1 190 ? -6.161 3.220 -9.526 1.00 85.69 190 ALA A N 1
ATOM 1518 C CA . ALA A 1 190 ? -6.515 2.241 -8.502 1.00 85.69 190 ALA A CA 1
ATOM 1519 C C . ALA A 1 190 ? -6.619 2.887 -7.110 1.00 85.69 190 ALA A C 1
ATOM 1521 O O . ALA A 1 190 ? -7.596 2.660 -6.394 1.00 85.69 190 ALA A O 1
ATOM 1522 N N . ILE A 1 191 ? -5.656 3.745 -6.758 1.00 85.50 191 ILE A N 1
ATOM 1523 C CA . ILE A 1 191 ? -5.660 4.501 -5.500 1.00 85.50 191 ILE A CA 1
ATOM 1524 C C . ILE A 1 191 ? -6.867 5.444 -5.435 1.00 85.50 191 ILE A C 1
ATOM 1526 O O . ILE A 1 191 ? -7.558 5.486 -4.415 1.00 85.50 191 ILE A O 1
ATOM 1530 N N . THR A 1 192 ? -7.159 6.177 -6.513 1.00 88.06 192 THR A N 1
ATOM 1531 C CA . THR A 1 192 ? -8.301 7.098 -6.572 1.00 88.06 192 THR A CA 1
ATOM 1532 C C . THR A 1 192 ? -9.627 6.358 -6.427 1.00 88.06 192 THR A C 1
ATOM 1534 O O . THR A 1 192 ? -10.454 6.756 -5.609 1.00 88.06 192 THR A O 1
ATOM 1537 N N . ILE A 1 193 ? -9.825 5.257 -7.156 1.00 89.19 193 ILE A N 1
ATOM 1538 C CA . ILE A 1 193 ? -11.041 4.440 -7.056 1.00 89.19 193 ILE A CA 1
ATOM 1539 C C . ILE A 1 193 ? -11.190 3.883 -5.636 1.00 89.19 193 ILE A C 1
ATOM 1541 O O . ILE A 1 193 ? -12.255 4.027 -5.037 1.00 89.19 193 ILE A O 1
ATOM 1545 N N . GLY A 1 194 ? -10.126 3.308 -5.065 1.00 87.12 194 GLY A N 1
ATOM 1546 C CA . GLY A 1 194 ? -10.144 2.785 -3.697 1.00 87.12 194 GLY A CA 1
ATOM 1547 C C . GLY A 1 194 ? -10.484 3.860 -2.660 1.00 87.12 194 GLY A C 1
ATOM 1548 O O . GLY A 1 194 ? -11.295 3.622 -1.765 1.00 87.12 194 GLY A O 1
ATOM 1549 N N . SER A 1 195 ? -9.943 5.067 -2.828 1.00 86.88 195 SER A N 1
ATOM 1550 C CA . SER A 1 195 ? -10.234 6.228 -1.978 1.00 86.88 195 SER A CA 1
ATOM 1551 C C . SER A 1 195 ? -11.701 6.662 -2.073 1.00 86.88 195 SER A C 1
ATOM 1553 O O . SER A 1 195 ? -12.352 6.858 -1.048 1.00 86.88 195 SER A O 1
ATOM 1555 N N . ILE A 1 196 ? -12.247 6.766 -3.292 1.00 92.19 196 ILE A N 1
ATOM 1556 C CA . ILE A 1 196 ? -13.652 7.136 -3.529 1.00 92.19 196 ILE A CA 1
ATOM 1557 C C . ILE A 1 196 ? -14.594 6.094 -2.921 1.00 92.19 196 ILE A C 1
ATOM 1559 O O . ILE A 1 196 ? -15.536 6.458 -2.219 1.00 92.19 196 ILE A O 1
ATOM 1563 N N . LEU A 1 197 ? -14.333 4.804 -3.152 1.00 90.69 197 LEU A N 1
ATOM 1564 C CA . LEU A 1 197 ? -15.145 3.715 -2.606 1.00 90.69 197 LEU A CA 1
ATOM 1565 C C . LEU A 1 197 ? -15.108 3.694 -1.076 1.00 90.69 197 LEU A C 1
ATOM 1567 O O . LEU A 1 197 ? -16.153 3.572 -0.441 1.00 90.69 197 LEU A O 1
ATOM 1571 N N . THR A 1 198 ? -13.925 3.869 -0.486 1.00 88.56 198 THR A N 1
ATOM 1572 C CA . THR A 1 198 ? -13.749 3.965 0.970 1.00 88.56 198 THR A CA 1
ATOM 1573 C C . THR A 1 198 ? -14.585 5.097 1.548 1.00 88.56 198 THR A C 1
ATOM 1575 O O . THR A 1 198 ? -15.347 4.895 2.495 1.00 88.56 198 THR A O 1
ATOM 1578 N N . LEU A 1 199 ? -14.467 6.287 0.955 1.00 89.69 199 LEU A N 1
ATOM 1579 C CA . LEU A 1 199 ? -15.198 7.461 1.402 1.00 89.69 199 LEU A CA 1
ATOM 1580 C C . LEU A 1 199 ? -16.708 7.248 1.265 1.00 89.69 199 LEU A C 1
ATOM 1582 O O . LEU A 1 199 ? -17.447 7.516 2.208 1.00 89.69 199 LEU A O 1
ATOM 1586 N N . PHE A 1 200 ? -17.160 6.701 0.135 1.00 91.31 200 PHE A N 1
ATOM 1587 C CA . PHE A 1 200 ? -18.564 6.378 -0.094 1.00 91.31 200 PHE A CA 1
ATOM 1588 C C . PHE A 1 200 ? -19.106 5.426 0.977 1.00 91.31 200 PHE A C 1
ATOM 1590 O O . PHE A 1 200 ? -20.128 5.725 1.593 1.00 91.31 200 PHE A O 1
ATOM 1597 N N . VAL A 1 201 ? -18.409 4.319 1.255 1.00 87.94 201 VAL A N 1
ATOM 1598 C CA . VAL A 1 201 ? -18.816 3.347 2.281 1.00 87.94 201 VAL A CA 1
ATOM 1599 C C . VAL A 1 201 ? -18.913 4.010 3.654 1.00 87.94 201 VAL A C 1
ATOM 1601 O O . VAL A 1 201 ? -19.937 3.873 4.323 1.00 87.94 201 VAL A O 1
ATOM 1604 N N . VAL A 1 202 ? -17.901 4.784 4.058 1.00 87.19 202 VAL A N 1
ATOM 1605 C CA . VAL A 1 202 ? -17.918 5.477 5.354 1.00 87.19 202 VAL A CA 1
ATOM 1606 C C . VAL A 1 202 ? -19.059 6.492 5.427 1.00 87.19 202 VAL A C 1
ATOM 1608 O O . VAL A 1 202 ? -19.765 6.539 6.435 1.00 87.19 202 VAL A O 1
ATOM 1611 N N . MET A 1 203 ? -19.294 7.275 4.373 1.00 89.06 203 MET A N 1
ATOM 1612 C CA . MET A 1 203 ? -20.396 8.241 4.328 1.00 89.06 203 MET A CA 1
ATOM 1613 C C . MET A 1 203 ? -21.759 7.550 4.438 1.00 89.06 203 MET A C 1
ATOM 1615 O O . MET A 1 203 ? -22.614 8.010 5.191 1.00 89.06 203 MET A O 1
ATOM 1619 N N . GLN A 1 204 ? -21.960 6.423 3.748 1.00 88.88 204 GLN A N 1
ATOM 1620 C CA . GLN A 1 204 ? -23.206 5.656 3.842 1.00 88.88 204 GLN A CA 1
ATOM 1621 C C . GLN A 1 204 ? -23.399 5.042 5.234 1.00 88.88 204 GLN A C 1
ATOM 1623 O O . GLN A 1 204 ? -24.497 5.101 5.787 1.00 88.88 204 GLN A O 1
ATOM 1628 N N . MET A 1 205 ? -22.336 4.500 5.836 1.00 83.62 205 MET A N 1
ATOM 1629 C CA . MET A 1 205 ? -22.391 3.919 7.183 1.00 83.62 205 MET A CA 1
ATOM 1630 C C . MET A 1 205 ? -22.655 4.970 8.266 1.00 83.62 205 MET A C 1
ATOM 1632 O O . MET A 1 205 ? -23.350 4.691 9.243 1.00 83.62 205 MET A O 1
ATOM 1636 N N . THR A 1 206 ? -22.116 6.179 8.103 1.00 86.06 206 THR A N 1
ATOM 1637 C CA . THR A 1 206 ? -22.171 7.226 9.131 1.00 86.06 206 THR A CA 1
ATOM 1638 C C . THR A 1 206 ? -23.230 8.297 8.903 1.00 86.06 206 THR A C 1
ATOM 1640 O O . THR A 1 206 ? -23.503 9.079 9.810 1.00 86.06 206 THR A O 1
ATOM 1643 N N . GLY A 1 207 ? -23.896 8.316 7.746 1.00 82.81 207 GLY A N 1
ATOM 1644 C CA . GLY A 1 207 ? -24.858 9.362 7.381 1.00 82.81 207 GLY A CA 1
ATOM 1645 C C . GLY A 1 207 ? -26.072 9.490 8.311 1.00 82.81 207 GLY A C 1
ATOM 1646 O O . GLY A 1 207 ? -26.733 10.523 8.313 1.00 82.81 207 GLY A O 1
ATOM 1647 N N . ARG A 1 208 ? -26.367 8.470 9.128 1.00 79.56 208 ARG A N 1
ATOM 1648 C CA . ARG A 1 208 ? -27.446 8.507 10.136 1.00 79.56 208 ARG A CA 1
ATOM 1649 C C . ARG A 1 208 ? -26.957 8.774 11.564 1.00 79.56 208 ARG A C 1
ATOM 1651 O O . ARG A 1 208 ? -27.766 8.773 12.489 1.00 79.56 208 ARG A O 1
ATOM 1658 N N . ILE A 1 209 ? -25.655 8.977 11.763 1.00 81.38 209 ILE A N 1
ATOM 1659 C CA . ILE A 1 209 ? -25.061 9.189 13.085 1.00 81.38 209 ILE A CA 1
ATOM 1660 C C . ILE A 1 209 ? -25.175 10.664 13.472 1.00 81.38 209 ILE A C 1
ATOM 1662 O O . ILE A 1 209 ? -24.762 11.558 12.734 1.00 81.38 209 ILE A O 1
ATOM 1666 N N . ARG A 1 210 ? -25.692 10.925 14.676 1.00 81.00 210 ARG A N 1
ATOM 1667 C CA . ARG A 1 210 ? -25.645 12.252 15.299 1.00 81.00 210 ARG A CA 1
ATOM 1668 C C . ARG A 1 210 ? -24.276 12.463 15.937 1.00 81.00 210 ARG A C 1
ATOM 1670 O O . ARG A 1 210 ? -24.035 12.056 17.069 1.00 81.00 210 ARG A O 1
ATOM 1677 N N . TRP A 1 211 ? -23.367 13.087 15.194 1.00 78.56 211 TRP A N 1
ATOM 1678 C CA . TRP A 1 211 ? -21.992 13.327 15.645 1.00 78.56 211 TRP A CA 1
ATOM 1679 C C . TRP A 1 211 ? -21.899 14.190 16.908 1.00 78.56 211 TRP A C 1
ATOM 1681 O O . TRP A 1 211 ? -21.022 13.951 17.733 1.00 78.56 211 TRP A O 1
ATOM 1691 N N . ALA A 1 212 ? -22.829 15.131 17.094 1.00 76.75 212 ALA A N 1
ATOM 1692 C CA . ALA A 1 212 ? -22.895 15.968 18.292 1.00 76.75 212 ALA A CA 1
ATOM 1693 C C . ALA A 1 212 ? -23.002 15.130 19.578 1.00 76.75 212 ALA A C 1
ATOM 1695 O O . ALA A 1 212 ? -22.282 15.389 20.535 1.00 76.75 212 ALA A O 1
ATOM 1696 N N . ASP A 1 213 ? -23.812 14.068 19.562 1.00 78.44 213 ASP A N 1
ATOM 1697 C CA . ASP A 1 213 ? -24.030 13.203 20.726 1.00 78.44 213 ASP A CA 1
ATOM 1698 C C . ASP A 1 213 ? -22.813 12.307 21.018 1.00 78.44 213 ASP A C 1
ATOM 1700 O O . ASP A 1 213 ? -22.606 11.878 22.149 1.00 78.44 213 ASP A O 1
ATOM 1704 N N . LYS A 1 214 ? -21.995 12.010 19.998 1.00 72.38 214 LYS A N 1
ATOM 1705 C CA . LYS A 1 214 ? -20.811 11.141 20.114 1.00 72.38 214 LYS A CA 1
ATOM 1706 C C . LYS A 1 214 ? -19.557 11.867 20.597 1.00 72.38 214 LYS A C 1
ATOM 1708 O O . LYS A 1 214 ? -18.679 11.213 21.148 1.00 72.38 214 LYS A O 1
ATOM 1713 N N . PHE A 1 215 ? -19.479 13.182 20.397 1.00 72.12 215 PHE A N 1
ATOM 1714 C CA . PHE A 1 215 ? -18.364 14.019 20.856 1.00 72.12 215 PHE A CA 1
ATOM 1715 C C . PHE A 1 215 ? -18.734 14.945 22.024 1.00 72.12 215 PHE A C 1
ATOM 1717 O O . PHE A 1 215 ? -17.881 15.694 22.499 1.00 72.12 215 PHE A O 1
ATOM 1724 N N . ALA A 1 216 ? -19.982 14.912 22.501 1.00 73.19 216 ALA A N 1
ATOM 1725 C CA . ALA A 1 216 ? -20.380 15.652 23.690 1.00 73.19 216 ALA A CA 1
ATOM 1726 C C . ALA A 1 216 ? -19.639 15.110 24.923 1.00 73.19 216 ALA A C 1
ATOM 1728 O O . ALA A 1 216 ? -19.711 13.921 25.236 1.00 73.19 216 ALA A O 1
ATOM 1729 N N . ALA A 1 217 ? -18.933 15.993 25.634 1.00 57.94 217 ALA A N 1
ATOM 1730 C CA . ALA A 1 217 ? -18.350 15.655 26.926 1.00 57.94 217 ALA A CA 1
ATOM 1731 C C . ALA A 1 217 ? -19.473 15.303 27.922 1.00 57.94 217 ALA A C 1
ATOM 1733 O O . ALA A 1 217 ? -20.520 15.962 27.901 1.00 57.94 217 ALA A O 1
ATOM 1734 N N . PRO A 1 218 ? -19.288 14.305 28.809 1.00 59.84 218 PRO A N 1
ATOM 1735 C CA . PRO A 1 218 ? -20.252 14.046 29.871 1.00 59.84 218 PRO A CA 1
ATOM 1736 C C . PRO A 1 218 ? -20.450 15.331 30.688 1.00 59.84 218 PRO A C 1
ATOM 1738 O O . PRO A 1 218 ? -19.451 15.994 30.986 1.00 59.84 218 PRO A O 1
ATOM 1741 N N . PRO A 1 219 ? -21.687 15.705 31.068 1.00 55.16 219 PRO A N 1
ATOM 1742 C CA . PRO A 1 219 ? -21.888 16.831 31.968 1.00 55.16 219 PRO A CA 1
ATOM 1743 C C . PRO A 1 219 ? -21.094 16.554 33.246 1.00 55.16 219 PRO A C 1
ATOM 1745 O O . PRO A 1 219 ? -21.303 15.533 33.908 1.00 55.16 219 PRO A O 1
ATOM 1748 N N . GLY A 1 220 ? -20.119 17.423 33.522 1.00 57.69 220 GLY A N 1
ATOM 1749 C CA . GLY A 1 220 ? -19.212 17.281 34.651 1.00 57.69 220 GLY A CA 1
ATOM 1750 C C . GLY A 1 220 ? -20.010 17.104 35.935 1.00 57.69 220 GLY A C 1
ATOM 1751 O O . GLY A 1 220 ? -20.872 17.920 36.256 1.00 57.69 220 GLY A O 1
ATOM 1752 N N . LYS A 1 221 ? -19.743 16.016 36.660 1.00 50.41 221 LYS A N 1
ATOM 1753 C CA . LYS A 1 221 ? -20.186 15.903 38.047 1.00 50.41 221 LYS A CA 1
ATOM 1754 C C . LYS A 1 221 ? -19.347 16.899 38.848 1.00 50.41 221 LYS A C 1
ATOM 1756 O O . LYS A 1 221 ? -18.157 16.660 39.041 1.00 50.41 221 LYS A O 1
ATOM 1761 N N . HIS A 1 222 ? -19.966 18.033 39.171 1.00 49.84 222 HIS A N 1
ATOM 1762 C CA . HIS A 1 222 ? -19.488 18.993 40.163 1.00 49.84 222 HIS A CA 1
ATOM 1763 C C . HIS A 1 222 ? -19.282 18.324 41.523 1.00 49.84 222 HIS A C 1
ATOM 1765 O O . HIS A 1 222 ? -20.064 17.397 41.842 1.00 49.84 222 HIS A O 1
#

pLDDT: mean 84.2, std 10.07, range [49.84, 97.69]